Protein AF-A0A8W8NUG0-F1 (afdb_monomer_lite)

Secondary structure (DSSP, 8-state):
-------------PPP--TTHHHHTT-B-TT-EEEEEEE----SS--EEEEEEETTEEEEEEEE-TTS--EEEESS-EEEEETTTTEEEEEEE--HHHHTT-EEEEEEEETTEEEEEEEE-PBP----EEEEEEEETTEEEEEEEBTTBS---SPEEEE-TTSSEEEEEPBPSSSSS--BEEE-

pLDDT: mean 72.51, std 19.35, range [30.17, 95.12]

Foldseek 3Di:
DDDDPPDPPDPPPDAKDWPPVVVQVQFEFAQDKDKTKTQQPLPPFWWKWKFKDFPPHTAKIWTDDGPHAIDMDHDQWDWDADPVRNIIMIIHTDQCVVQAQTKMKMKMDTHHDIHIDIDHRHHHPPQWDWDWDDPDPFWIWIFTDHPRFQADPDWDWDDDPPDDTPDTFDADDDGRTGTGIGGD

Structure (mmCIF, N/CA/C/O backbone):
data_AF-A0A8W8NUG0-F1
#
_entry.id   AF-A0A8W8NUG0-F1
#
loop_
_atom_site.group_PDB
_atom_site.id
_atom_site.type_symbol
_atom_site.label_atom_id
_atom_site.label_alt_id
_atom_site.label_comp_id
_atom_site.label_asym_id
_atom_site.label_entity_id
_atom_site.label_seq_id
_atom_site.pdbx_PDB_ins_code
_atom_site.Cartn_x
_atom_site.Cartn_y
_atom_site.Cartn_z
_atom_site.occupancy
_atom_site.B_iso_or_equiv
_atom_site.auth_seq_id
_atom_site.auth_comp_id
_atom_site.auth_asym_id
_atom_site.auth_atom_id
_atom_site.pdbx_PDB_model_num
ATOM 1 N N . MET A 1 1 ? 1.438 -34.424 -48.252 1.00 36.94 1 MET A N 1
ATOM 2 C CA . MET A 1 1 ? 0.708 -33.905 -47.074 1.00 36.94 1 MET A CA 1
ATOM 3 C C . MET A 1 1 ? 1.722 -33.394 -46.053 1.00 36.94 1 MET A C 1
ATOM 5 O O . MET A 1 1 ? 2.302 -34.199 -45.340 1.00 36.94 1 MET A O 1
ATOM 9 N N . LYS A 1 2 ? 2.013 -32.086 -46.034 1.00 37.91 2 LYS A N 1
ATOM 10 C CA . LYS A 1 2 ? 2.866 -31.469 -45.002 1.00 37.91 2 LYS A CA 1
ATOM 11 C C . LYS A 1 2 ? 1.965 -31.081 -43.828 1.00 37.91 2 LYS A C 1
ATOM 13 O O . LYS A 1 2 ? 1.158 -30.171 -43.966 1.00 37.91 2 LYS A O 1
ATOM 18 N N . LYS A 1 3 ? 2.057 -31.809 -42.713 1.00 39.75 3 LYS A N 1
ATOM 19 C CA . LYS A 1 3 ? 1.393 -31.438 -41.458 1.00 39.75 3 LYS A CA 1
ATOM 20 C C . LYS A 1 3 ? 2.258 -30.378 -40.778 1.00 39.75 3 LYS A C 1
ATOM 22 O O . LYS A 1 3 ? 3.363 -30.685 -40.346 1.00 39.75 3 LYS A O 1
ATOM 27 N N . PHE A 1 4 ? 1.783 -29.138 -40.755 1.00 40.66 4 PHE A N 1
ATOM 28 C CA . PHE A 1 4 ? 2.399 -28.056 -39.995 1.00 40.66 4 PHE A CA 1
ATOM 29 C C . PHE A 1 4 ? 1.796 -28.101 -38.589 1.00 40.66 4 PHE A C 1
ATOM 31 O O . PHE A 1 4 ? 0.598 -27.875 -38.427 1.00 40.66 4 PHE A O 1
ATOM 38 N N . LEU A 1 5 ? 2.591 -28.483 -37.590 1.00 41.69 5 LEU A N 1
ATOM 39 C CA . LEU A 1 5 ? 2.177 -28.416 -36.192 1.00 41.69 5 LEU A CA 1
ATOM 40 C C . LEU A 1 5 ? 2.352 -26.959 -35.745 1.00 41.69 5 LEU A C 1
ATOM 42 O O . LEU A 1 5 ? 3.471 -26.509 -35.516 1.00 41.69 5 LEU A O 1
ATOM 46 N N . VAL A 1 6 ? 1.257 -26.203 -35.686 1.00 45.34 6 VAL A N 1
ATOM 47 C CA . VAL A 1 6 ? 1.254 -24.869 -35.076 1.00 45.34 6 VAL A CA 1
ATOM 48 C C . VAL A 1 6 ? 1.161 -25.075 -33.568 1.00 45.34 6 VAL A C 1
ATOM 50 O O . VAL A 1 6 ? 0.089 -25.347 -33.033 1.00 45.34 6 VAL A O 1
ATOM 53 N N . GLY A 1 7 ? 2.306 -25.022 -32.891 1.00 43.69 7 GLY A N 1
ATOM 54 C CA . GLY A 1 7 ? 2.357 -24.953 -31.436 1.00 43.69 7 GLY A CA 1
ATOM 55 C C . GLY A 1 7 ? 1.891 -23.574 -30.987 1.00 43.69 7 GLY A C 1
ATOM 56 O O . GLY A 1 7 ? 2.597 -22.589 -31.184 1.00 43.69 7 GLY A O 1
ATOM 57 N N . VAL A 1 8 ? 0.694 -23.498 -30.411 1.00 45.75 8 VAL A N 1
ATOM 58 C CA . VAL A 1 8 ? 0.212 -22.294 -29.729 1.00 45.75 8 VAL A CA 1
ATOM 59 C C . VAL A 1 8 ? 0.976 -22.187 -28.409 1.00 45.75 8 VAL A C 1
ATOM 61 O O . VAL A 1 8 ? 0.717 -22.944 -27.475 1.00 45.75 8 VAL A O 1
ATOM 64 N N . LEU A 1 9 ? 1.955 -21.282 -28.342 1.00 39.62 9 LEU A N 1
ATOM 65 C CA . LEU A 1 9 ? 2.552 -20.861 -27.077 1.00 39.62 9 LEU A CA 1
ATOM 66 C C . LEU A 1 9 ? 1.543 -19.967 -26.354 1.00 39.62 9 LEU A C 1
ATOM 68 O O . LEU A 1 9 ? 1.356 -18.807 -26.713 1.00 39.62 9 LEU A O 1
ATOM 72 N N . PHE A 1 10 ? 0.888 -20.512 -25.334 1.00 37.00 10 PHE A N 1
ATOM 73 C CA . PHE A 1 10 ? 0.172 -19.707 -24.353 1.00 37.00 10 PHE A CA 1
ATOM 74 C C . PHE A 1 10 ? 1.216 -19.040 -23.452 1.00 37.00 10 PHE A C 1
ATOM 76 O O . PHE A 1 10 ? 1.792 -19.686 -22.578 1.00 37.00 10 PHE A O 1
ATOM 83 N N . THR A 1 11 ? 1.496 -17.756 -23.675 1.00 42.91 11 THR A N 1
ATOM 84 C CA . THR A 1 11 ? 2.215 -16.939 -22.693 1.00 42.91 11 THR A CA 1
ATOM 85 C C . THR A 1 11 ? 1.281 -16.737 -21.505 1.00 42.91 11 THR A C 1
ATOM 87 O O . THR A 1 11 ? 0.278 -16.031 -21.615 1.00 42.91 11 THR A O 1
ATOM 90 N N . GLN A 1 12 ? 1.564 -17.404 -20.389 1.00 43.06 12 GLN A N 1
ATOM 91 C CA . GLN A 1 12 ? 0.849 -17.165 -19.141 1.00 43.06 12 GLN A CA 1
ATOM 92 C C . GLN A 1 12 ? 1.235 -15.762 -18.671 1.00 43.06 12 GLN A C 1
ATOM 94 O O . GLN A 1 12 ? 2.397 -15.516 -18.363 1.00 43.06 12 GLN A O 1
ATOM 99 N N . VAL A 1 13 ? 0.288 -14.825 -18.689 1.00 50.03 13 VAL A N 1
ATOM 100 C CA . VAL A 1 13 ? 0.487 -13.517 -18.061 1.00 50.03 13 VAL A CA 1
ATOM 101 C C . VAL A 1 13 ? 0.332 -13.755 -16.562 1.00 50.03 13 VAL A C 1
ATOM 103 O O . VAL A 1 13 ? -0.789 -13.930 -16.084 1.00 50.03 13 VAL A O 1
ATOM 106 N N . THR A 1 14 ? 1.446 -13.853 -15.836 1.00 54.72 14 THR A N 1
ATOM 107 C CA . THR A 1 14 ? 1.435 -13.869 -14.370 1.00 54.72 14 THR A CA 1
ATOM 108 C C . THR A 1 14 ? 0.850 -12.545 -13.907 1.00 54.72 14 THR A C 1
ATOM 110 O O . T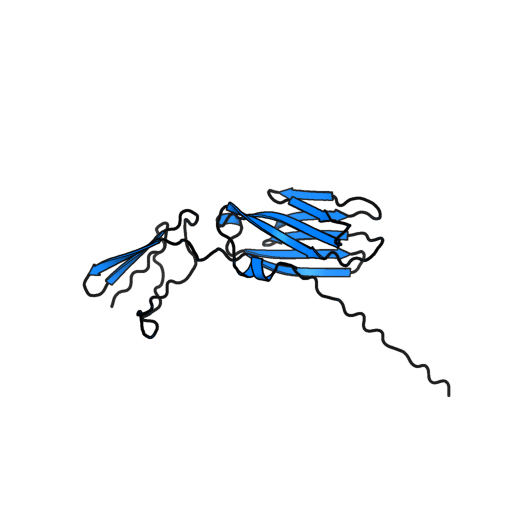HR A 1 14 ? 1.319 -11.489 -14.309 1.00 54.72 14 THR A O 1
ATOM 113 N N . ALA A 1 15 ? -0.241 -12.577 -13.146 1.00 63.97 15 ALA A N 1
ATOM 114 C CA . ALA A 1 15 ? -0.778 -11.356 -12.564 1.00 63.97 15 ALA A CA 1
ATOM 115 C C . ALA A 1 15 ? 0.216 -10.828 -11.522 1.00 63.97 15 ALA A C 1
ATOM 117 O O . ALA A 1 15 ? 0.718 -11.609 -10.712 1.00 63.97 15 ALA A O 1
ATOM 118 N N . ILE A 1 16 ? 0.464 -9.516 -11.524 1.00 73.44 16 ILE A N 1
ATOM 119 C CA . ILE A 1 16 ? 1.211 -8.848 -10.458 1.00 73.44 16 ILE A CA 1
ATOM 120 C C . ILE A 1 16 ? 0.632 -9.255 -9.098 1.00 73.44 16 ILE A C 1
ATOM 122 O O . ILE A 1 16 ? -0.580 -9.395 -8.932 1.00 73.44 16 ILE A O 1
ATOM 126 N N . SER A 1 17 ? 1.508 -9.484 -8.128 1.00 82.19 17 SER A N 1
ATOM 127 C CA . SER A 1 17 ? 1.140 -9.884 -6.773 1.00 82.19 17 SER A CA 1
ATOM 128 C C . SER A 1 17 ? 1.883 -9.029 -5.753 1.00 82.19 17 SER A C 1
ATOM 130 O O . SER A 1 17 ? 2.831 -8.328 -6.094 1.00 82.19 17 SER A O 1
ATOM 132 N N . ILE A 1 18 ? 1.430 -9.054 -4.502 1.00 86.00 18 ILE A N 1
ATOM 133 C CA . ILE A 1 18 ? 2.138 -8.419 -3.386 1.00 86.00 18 ILE A CA 1
ATOM 134 C C . ILE A 1 18 ? 2.749 -9.524 -2.551 1.00 86.00 18 ILE A C 1
ATOM 136 O O . ILE A 1 18 ? 2.028 -10.393 -2.054 1.00 86.00 18 ILE A O 1
ATOM 140 N N . MET A 1 19 ? 4.068 -9.483 -2.389 1.00 87.38 19 MET A N 1
ATOM 141 C CA . MET A 1 19 ? 4.809 -10.548 -1.714 1.00 87.38 19 MET A CA 1
ATOM 142 C C . MET A 1 19 ? 4.394 -10.683 -0.251 1.00 87.38 19 MET A C 1
ATOM 144 O O . MET A 1 19 ? 4.195 -11.784 0.255 1.00 87.38 19 MET A O 1
ATOM 148 N N . ASN A 1 20 ? 4.185 -9.553 0.415 1.00 86.75 20 ASN A N 1
ATOM 149 C CA . ASN A 1 20 ? 3.822 -9.489 1.821 1.00 86.75 20 ASN A CA 1
ATOM 150 C C . ASN A 1 20 ? 2.306 -9.353 2.055 1.00 86.75 20 ASN A C 1
ATOM 152 O O . ASN A 1 20 ? 1.886 -8.818 3.081 1.00 86.75 20 ASN A O 1
ATOM 156 N N . LYS A 1 21 ? 1.466 -9.871 1.141 1.00 85.81 21 LYS A N 1
ATOM 157 C CA . LYS A 1 21 ? -0.002 -9.745 1.214 1.00 85.81 21 LYS A CA 1
ATOM 158 C C . LYS A 1 21 ? -0.593 -10.209 2.550 1.00 85.81 21 LYS A C 1
ATOM 160 O O . LYS A 1 21 ? -1.471 -9.542 3.076 1.00 85.81 21 LYS A O 1
ATOM 165 N N . ALA A 1 22 ? -0.079 -11.290 3.134 1.00 83.44 22 ALA A N 1
ATOM 166 C CA . ALA A 1 22 ? -0.560 -11.787 4.425 1.00 83.44 22 ALA A CA 1
ATOM 167 C C . ALA A 1 22 ? -0.354 -10.796 5.589 1.00 83.44 22 ALA A C 1
ATOM 169 O O . ALA A 1 22 ? -1.064 -10.887 6.585 1.00 83.44 22 ALA A O 1
ATOM 170 N N . ILE A 1 23 ? 0.616 -9.880 5.484 1.00 84.12 23 ILE A N 1
ATOM 171 C CA . ILE A 1 23 ? 0.821 -8.791 6.449 1.00 84.12 23 ILE A CA 1
ATOM 172 C C . ILE A 1 23 ? -0.152 -7.652 6.144 1.00 84.12 23 ILE A C 1
ATOM 174 O O . ILE A 1 23 ? -0.779 -7.133 7.057 1.00 84.12 23 ILE A O 1
ATOM 178 N N . ILE A 1 24 ? -0.329 -7.305 4.864 1.00 84.81 24 ILE A N 1
ATOM 179 C CA . ILE A 1 24 ? -1.285 -6.267 4.447 1.00 84.81 24 ILE A CA 1
ATOM 180 C C . ILE A 1 24 ? -2.710 -6.611 4.902 1.00 84.81 24 ILE A C 1
ATOM 182 O O . ILE A 1 24 ? -3.422 -5.748 5.406 1.00 84.81 24 ILE A O 1
ATOM 186 N N . ASP A 1 25 ? -3.092 -7.882 4.778 1.00 83.62 25 ASP A N 1
ATOM 187 C CA . ASP A 1 25 ? -4.420 -8.386 5.141 1.00 83.62 25 ASP A CA 1
ATOM 188 C C . ASP A 1 25 ? -4.655 -8.441 6.667 1.00 83.62 25 ASP A C 1
ATOM 190 O O . ASP A 1 25 ? -5.783 -8.658 7.095 1.00 83.62 25 ASP A O 1
ATOM 194 N N . GLN A 1 26 ? -3.627 -8.243 7.507 1.00 80.81 26 GLN A N 1
ATOM 195 C CA . GLN A 1 26 ? -3.808 -8.079 8.963 1.00 80.81 26 GLN A CA 1
ATOM 196 C C . GLN A 1 26 ? -4.281 -6.667 9.337 1.00 80.81 26 GLN A C 1
ATOM 198 O O . GLN A 1 26 ? -4.781 -6.456 10.444 1.00 80.81 26 GLN A O 1
ATOM 203 N N . GLY A 1 27 ? -4.130 -5.714 8.416 1.00 82.12 27 GLY A N 1
ATOM 204 C CA . GLY A 1 27 ? -4.439 -4.311 8.628 1.00 82.12 27 GLY A CA 1
ATOM 205 C C . GLY A 1 27 ? -3.380 -3.549 9.427 1.00 82.12 27 GLY A C 1
ATOM 206 O O . GLY A 1 27 ? -2.417 -4.117 9.938 1.00 82.12 27 GLY A O 1
ATOM 207 N N . PHE A 1 28 ? -3.568 -2.231 9.514 1.00 84.00 28 PHE A N 1
ATOM 208 C CA . PHE A 1 28 ? -2.605 -1.291 10.093 1.00 84.00 28 PHE A CA 1
ATOM 209 C C . PHE A 1 28 ? -3.265 -0.301 11.053 1.00 84.00 28 PHE A C 1
ATOM 211 O O . PHE A 1 28 ? -4.359 0.217 10.801 1.00 84.00 28 PHE A O 1
ATOM 218 N N . CYS A 1 29 ? -2.592 -0.008 12.160 1.00 81.88 29 CYS A N 1
ATOM 219 C CA . CYS A 1 29 ? -2.962 1.069 13.068 1.00 81.88 29 CYS A CA 1
ATOM 220 C C . CYS A 1 29 ? -2.418 2.419 12.585 1.00 81.88 29 CYS A C 1
ATOM 222 O O . CYS A 1 29 ? -1.428 2.507 11.860 1.00 81.88 29 CYS A O 1
ATOM 224 N N . HIS A 1 30 ? -3.062 3.515 13.001 1.00 84.00 30 HIS A N 1
ATOM 225 C CA . HIS A 1 30 ? -2.574 4.867 12.706 1.00 84.00 30 HIS A CA 1
ATOM 226 C C . HIS A 1 30 ? -1.122 5.052 13.179 1.00 84.00 30 HIS A C 1
ATOM 228 O O . HIS A 1 30 ? -0.779 4.661 14.295 1.00 84.00 30 HIS A O 1
ATOM 234 N N . ASN A 1 31 ? -0.316 5.711 12.350 1.00 87.06 31 ASN A N 1
ATOM 235 C CA . ASN A 1 31 ? 1.124 5.928 12.485 1.00 87.06 31 ASN A CA 1
ATOM 236 C C . ASN A 1 31 ? 2.011 4.682 12.359 1.00 87.06 31 ASN A C 1
ATOM 238 O O . ASN A 1 31 ? 3.220 4.785 12.569 1.00 87.06 31 ASN A O 1
ATOM 242 N N . GLU A 1 32 ? 1.465 3.527 11.980 1.00 88.81 32 GLU A N 1
ATOM 243 C CA . GLU A 1 32 ? 2.301 2.378 11.639 1.00 88.81 32 GLU A CA 1
ATOM 244 C C . GLU A 1 32 ? 2.959 2.551 10.271 1.00 88.81 32 GLU A C 1
ATOM 246 O O . GLU A 1 32 ? 2.397 3.148 9.352 1.00 88.81 32 GLU A O 1
ATOM 251 N N . HIS A 1 33 ? 4.169 2.019 10.133 1.00 91.94 33 HIS A N 1
ATOM 252 C CA . HIS A 1 33 ? 4.854 1.966 8.850 1.00 91.94 33 HIS A CA 1
ATOM 253 C C . HIS A 1 33 ? 4.245 0.871 7.978 1.00 91.94 33 HIS A C 1
ATOM 255 O O . HIS A 1 33 ? 4.181 -0.291 8.381 1.00 91.94 33 HIS A O 1
ATOM 261 N N . VAL A 1 34 ? 3.860 1.240 6.760 1.00 92.00 34 VAL A N 1
ATOM 262 C CA . VAL A 1 34 ? 3.383 0.311 5.738 1.00 92.00 34 VAL A CA 1
ATOM 263 C C . VAL A 1 34 ? 4.448 0.190 4.674 1.00 92.00 34 VAL A C 1
ATOM 265 O O . VAL A 1 34 ? 4.900 1.189 4.120 1.00 92.00 34 VAL A O 1
ATOM 268 N N . LYS A 1 35 ? 4.786 -1.055 4.352 1.00 94.94 35 LYS A N 1
ATOM 269 C CA . LYS A 1 35 ? 5.633 -1.400 3.220 1.00 94.94 35 LYS A CA 1
ATOM 270 C C . LYS A 1 35 ? 4.869 -2.333 2.296 1.00 94.94 35 LYS A C 1
ATOM 272 O O . LYS A 1 35 ? 4.357 -3.349 2.753 1.00 94.94 35 LYS A O 1
ATOM 277 N N . LEU A 1 36 ? 4.803 -2.008 1.011 1.00 94.12 36 LEU A N 1
ATOM 278 C CA . LEU A 1 36 ? 4.271 -2.881 -0.034 1.00 94.12 36 LEU A CA 1
ATOM 279 C C . LEU A 1 36 ? 5.434 -3.379 -0.887 1.00 94.12 36 LEU A C 1
ATOM 281 O O . LEU A 1 36 ? 6.198 -2.565 -1.402 1.00 94.12 36 LEU A O 1
ATOM 285 N N . GLU A 1 37 ? 5.550 -4.695 -1.049 1.00 94.62 37 GLU A N 1
ATOM 286 C CA . GLU A 1 37 ? 6.625 -5.324 -1.821 1.00 94.62 37 GLU A CA 1
ATOM 287 C C . GLU A 1 37 ? 6.065 -5.928 -3.111 1.00 94.62 37 GLU A C 1
ATOM 289 O O . GLU A 1 37 ? 5.288 -6.889 -3.087 1.00 94.62 37 GLU A O 1
ATOM 294 N N . LEU A 1 38 ? 6.447 -5.330 -4.240 1.00 92.19 38 LEU A N 1
ATOM 295 C CA . LEU A 1 38 ? 5.942 -5.657 -5.570 1.00 92.19 38 LEU A CA 1
ATOM 296 C C . LEU A 1 38 ? 7.074 -6.246 -6.422 1.00 92.19 38 LEU A C 1
ATOM 298 O O . LEU A 1 38 ? 8.044 -5.536 -6.687 1.00 92.19 38 LEU A O 1
ATOM 302 N N . PRO A 1 39 ? 6.978 -7.498 -6.890 1.00 89.56 39 PRO A N 1
ATOM 303 C CA . PRO A 1 39 ? 7.939 -8.042 -7.835 1.00 89.56 39 PRO A CA 1
ATOM 304 C C . PRO A 1 39 ? 7.760 -7.360 -9.200 1.00 89.56 39 PRO A C 1
ATOM 306 O O . PRO A 1 39 ? 6.647 -7.264 -9.726 1.00 89.56 39 PRO A O 1
ATOM 309 N N . VAL A 1 40 ? 8.855 -6.862 -9.770 1.00 83.75 40 VAL A N 1
ATOM 310 C CA . VAL A 1 40 ? 8.874 -6.162 -11.060 1.00 83.75 40 VAL A CA 1
ATOM 311 C C . VAL A 1 40 ? 9.321 -7.140 -12.139 1.00 83.75 40 VAL A C 1
ATOM 313 O O . VAL A 1 40 ? 10.417 -7.055 -12.661 1.00 83.75 40 VAL A O 1
ATOM 316 N N . GLU A 1 41 ? 8.452 -8.071 -12.524 1.00 80.00 41 GLU A N 1
ATOM 317 C CA . GLU A 1 41 ? 8.773 -9.143 -13.486 1.00 80.00 41 GLU A CA 1
ATOM 318 C C . GLU A 1 41 ? 8.899 -8.653 -14.954 1.00 80.00 41 GLU A C 1
ATOM 320 O O . GLU A 1 41 ? 8.422 -9.292 -15.893 1.00 80.00 41 GLU A O 1
ATOM 325 N N . CYS A 1 42 ? 9.526 -7.499 -15.197 1.00 80.00 42 CYS A N 1
ATOM 326 C CA . CYS A 1 42 ? 9.692 -6.916 -16.529 1.00 80.00 42 CYS A CA 1
ATOM 327 C C . CYS A 1 42 ? 10.815 -7.583 -17.356 1.00 80.00 42 CYS A C 1
ATOM 329 O O . CYS A 1 42 ? 10.950 -7.289 -18.547 1.00 80.00 42 CYS A O 1
ATOM 331 N N . GLY A 1 43 ? 11.619 -8.471 -16.755 1.00 73.75 43 GLY A N 1
ATOM 332 C CA . GLY A 1 43 ? 12.792 -9.083 -17.387 1.00 73.75 43 GLY A CA 1
ATOM 333 C C . GLY A 1 43 ? 13.987 -8.126 -17.479 1.00 73.75 43 GLY A C 1
ATOM 334 O O . GLY A 1 43 ? 14.049 -7.118 -16.784 1.00 73.75 43 GLY A O 1
ATOM 335 N N . SER A 1 44 ? 14.974 -8.429 -18.325 1.00 68.81 44 SER A N 1
ATOM 336 C CA . SER A 1 44 ? 16.105 -7.523 -18.564 1.00 68.81 44 SER A CA 1
ATOM 337 C C . SER A 1 44 ? 15.781 -6.500 -19.658 1.00 68.81 44 SER A C 1
ATOM 339 O O . SER A 1 44 ? 15.114 -6.820 -20.637 1.00 68.81 44 SER A O 1
ATOM 341 N N . ASN A 1 45 ? 16.307 -5.276 -19.512 1.00 72.69 45 ASN A N 1
ATOM 342 C CA . ASN A 1 45 ? 16.213 -4.192 -20.501 1.00 72.69 45 ASN A CA 1
ATOM 343 C C . ASN A 1 45 ? 14.766 -3.794 -20.850 1.00 72.69 45 ASN A C 1
ATOM 345 O O . ASN A 1 45 ? 14.252 -4.102 -21.925 1.00 72.69 45 ASN A O 1
ATOM 349 N N . PHE A 1 46 ? 14.118 -3.052 -19.953 1.00 79.25 46 PHE A N 1
ATOM 350 C CA . PHE A 1 46 ? 12.735 -2.607 -20.114 1.00 79.25 46 PHE A CA 1
ATOM 351 C C . PHE A 1 46 ? 12.581 -1.112 -19.844 1.00 79.25 46 PHE A C 1
ATOM 353 O O . PHE A 1 46 ? 13.332 -0.520 -19.067 1.00 79.25 46 PHE A O 1
ATOM 360 N N . THR A 1 47 ? 11.555 -0.521 -20.450 1.00 83.81 47 THR A N 1
ATOM 361 C CA . THR A 1 47 ? 10.960 0.712 -19.930 1.00 83.81 47 THR A CA 1
ATOM 362 C C . THR A 1 47 ? 9.801 0.316 -19.032 1.00 83.81 47 THR A C 1
ATOM 364 O O . THR A 1 47 ? 8.964 -0.487 -19.453 1.00 83.81 47 THR A O 1
ATOM 367 N N . ALA A 1 48 ? 9.736 0.859 -17.818 1.00 88.44 48 ALA A N 1
ATOM 368 C CA . ALA A 1 48 ? 8.594 0.622 -16.947 1.00 88.44 48 ALA A CA 1
ATOM 369 C C . ALA A 1 48 ? 7.994 1.898 -16.386 1.00 88.44 48 ALA A C 1
ATOM 371 O O . ALA A 1 48 ? 8.672 2.908 -16.195 1.00 88.44 48 ALA A O 1
ATOM 372 N N . SER A 1 49 ? 6.705 1.821 -16.082 1.00 91.12 49 SER A N 1
ATOM 373 C CA . SER A 1 49 ? 6.050 2.772 -15.203 1.00 91.12 49 SER A CA 1
ATOM 374 C C . SER A 1 49 ? 5.275 2.041 -14.120 1.00 91.12 49 SER A C 1
ATOM 376 O O . SER A 1 49 ? 4.686 0.987 -14.358 1.00 91.12 49 SER A O 1
ATOM 378 N N . LEU A 1 50 ? 5.280 2.620 -12.925 1.00 93.19 50 LEU A N 1
ATOM 379 C CA . LEU A 1 50 ? 4.466 2.187 -11.802 1.00 93.19 50 LEU A CA 1
ATOM 380 C C . LEU A 1 50 ? 3.562 3.343 -11.398 1.00 93.19 50 LEU A C 1
ATOM 382 O O . LEU A 1 50 ? 4.015 4.482 -11.272 1.00 93.19 50 LEU A O 1
ATOM 386 N N . LEU A 1 51 ? 2.285 3.045 -11.199 1.00 93.56 51 LEU A N 1
ATOM 387 C CA . LEU A 1 51 ? 1.297 3.999 -10.721 1.00 93.56 51 LEU A CA 1
ATOM 388 C C . LEU A 1 51 ? 0.597 3.429 -9.496 1.00 93.56 51 LEU A C 1
ATOM 390 O O . LEU A 1 51 ? 0.042 2.336 -9.563 1.00 93.56 51 LEU A O 1
ATOM 394 N N . TYR A 1 52 ? 0.593 4.191 -8.410 1.00 93.00 52 TYR A N 1
ATOM 395 C CA . TYR A 1 52 ? -0.178 3.926 -7.203 1.00 93.00 52 TYR A CA 1
ATOM 396 C C . TYR A 1 52 ? -1.175 5.063 -7.002 1.00 93.00 52 TYR A C 1
ATOM 398 O O . TYR A 1 52 ? -0.803 6.240 -6.985 1.00 93.00 52 TYR A O 1
ATOM 406 N N . SER A 1 53 ? -2.456 4.716 -6.910 1.00 91.94 53 SER A N 1
ATOM 407 C CA . SER A 1 53 ? -3.548 5.689 -6.936 1.00 91.94 53 SER A CA 1
ATOM 408 C C . SER A 1 53 ? -4.740 5.261 -6.086 1.00 91.94 53 SER A C 1
ATOM 410 O O . SER A 1 53 ? -4.948 4.073 -5.847 1.00 91.94 53 SER A O 1
ATOM 412 N N . THR A 1 54 ? -5.548 6.237 -5.672 1.00 90.38 54 THR A N 1
ATOM 413 C CA . THR A 1 54 ? -6.838 6.040 -4.988 1.00 90.38 54 THR A CA 1
ATOM 414 C C . THR A 1 54 ? -7.896 6.924 -5.635 1.00 90.38 54 THR A C 1
ATOM 416 O O . THR A 1 54 ? -7.653 8.110 -5.849 1.00 90.38 54 THR A O 1
ATOM 419 N N . ASN A 1 55 ? -9.066 6.375 -5.981 1.00 82.94 55 ASN A N 1
ATOM 420 C CA . ASN A 1 55 ? -10.198 7.133 -6.545 1.00 82.94 55 ASN A CA 1
ATOM 421 C C . ASN A 1 55 ? -9.826 8.113 -7.688 1.00 82.94 55 ASN A C 1
ATOM 423 O O . ASN A 1 55 ? -10.399 9.194 -7.797 1.00 82.94 55 ASN A O 1
ATOM 427 N N . GLY A 1 56 ? -8.849 7.752 -8.528 1.00 78.12 56 GLY A N 1
ATOM 428 C CA . GLY A 1 56 ? -8.356 8.587 -9.633 1.00 78.12 56 GLY A CA 1
ATOM 429 C C . GLY A 1 56 ? -7.261 9.599 -9.265 1.00 78.12 56 GLY A C 1
ATOM 430 O O . GLY A 1 56 ? -6.668 10.187 -10.166 1.00 78.12 56 GLY A O 1
ATOM 431 N N . ASN A 1 57 ? -6.938 9.765 -7.981 1.00 88.00 57 ASN A N 1
ATOM 432 C CA . ASN A 1 57 ? -5.818 10.581 -7.518 1.00 88.00 57 ASN A CA 1
ATOM 433 C C . ASN A 1 57 ? -4.521 9.772 -7.539 1.00 88.00 57 ASN A C 1
ATOM 435 O O . ASN A 1 57 ? -4.447 8.679 -6.970 1.00 88.00 57 ASN A O 1
ATOM 439 N N . ILE A 1 58 ? -3.497 10.322 -8.185 1.00 90.94 58 ILE A N 1
ATOM 440 C CA . ILE A 1 58 ? -2.160 9.732 -8.249 1.00 90.94 58 ILE A CA 1
ATOM 441 C C . ILE A 1 58 ? -1.426 10.056 -6.949 1.00 90.94 58 ILE A C 1
ATOM 443 O O . ILE A 1 58 ? -1.287 11.222 -6.602 1.00 90.94 58 ILE A O 1
ATOM 447 N N . ILE A 1 59 ? -0.957 9.024 -6.250 1.00 92.75 59 ILE A N 1
ATOM 448 C CA . ILE A 1 59 ? -0.225 9.158 -4.982 1.00 92.75 59 ILE A CA 1
ATOM 449 C C . ILE A 1 59 ? 1.278 9.020 -5.223 1.00 92.75 59 ILE A C 1
ATOM 451 O O . ILE A 1 59 ? 2.083 9.796 -4.710 1.00 92.75 59 ILE A O 1
ATOM 455 N N . LEU A 1 60 ? 1.651 8.014 -6.014 1.00 94.56 60 LEU A N 1
ATOM 456 C CA . LEU A 1 60 ? 3.023 7.749 -6.419 1.00 94.56 60 LEU A CA 1
ATOM 457 C C . LEU A 1 60 ? 3.023 7.383 -7.900 1.00 94.56 60 LEU A C 1
ATOM 459 O O . LEU A 1 60 ? 2.290 6.495 -8.343 1.00 94.56 60 LEU A O 1
ATOM 463 N N . GLN A 1 61 ? 3.872 8.065 -8.657 1.00 95.12 61 GLN A N 1
ATOM 464 C CA . GLN A 1 61 ? 4.150 7.747 -10.045 1.00 95.12 61 GLN A CA 1
ATOM 465 C C . GLN A 1 61 ? 5.648 7.572 -10.212 1.00 95.12 61 GLN A C 1
ATOM 467 O O . GLN A 1 61 ? 6.420 8.486 -9.928 1.00 95.12 61 GLN A O 1
ATOM 472 N N . CYS A 1 62 ? 6.050 6.411 -10.713 1.00 93.69 62 CYS A N 1
ATOM 473 C CA . CYS A 1 62 ? 7.442 6.122 -10.988 1.00 93.69 62 CYS A CA 1
ATOM 474 C C . CYS A 1 62 ? 7.656 5.723 -12.439 1.00 93.69 62 CYS A C 1
ATOM 476 O O . CYS A 1 62 ? 6.801 5.090 -13.062 1.00 93.69 62 CYS A O 1
ATOM 478 N N . GLN A 1 63 ? 8.813 6.096 -12.967 1.00 92.56 63 GLN A N 1
ATOM 479 C CA . GLN A 1 63 ? 9.250 5.784 -14.315 1.00 92.56 63 GLN A CA 1
ATOM 480 C C . GLN A 1 63 ? 10.675 5.243 -14.278 1.00 92.56 63 GLN A C 1
ATOM 482 O O . GLN A 1 63 ? 11.546 5.794 -13.608 1.00 92.56 63 GLN A O 1
ATOM 487 N N . HIS A 1 64 ? 10.900 4.180 -15.034 1.00 88.94 64 HIS A N 1
ATOM 488 C CA . HIS A 1 64 ? 12.205 3.608 -15.315 1.00 88.94 64 HIS A CA 1
ATOM 489 C C . HIS A 1 64 ? 12.455 3.722 -16.816 1.00 88.94 64 HIS A C 1
ATOM 491 O O . HIS A 1 64 ? 11.922 2.913 -17.588 1.00 88.94 64 HIS A O 1
ATOM 497 N N . PRO A 1 65 ? 13.205 4.748 -17.247 1.00 81.94 65 PRO A N 1
ATOM 498 C CA . PRO A 1 65 ? 13.684 4.832 -18.614 1.00 81.94 65 PRO A CA 1
ATOM 499 C C . PRO A 1 65 ? 14.600 3.647 -18.930 1.00 81.94 65 PRO A C 1
ATOM 501 O O . PRO A 1 65 ? 15.247 3.073 -18.055 1.00 81.94 65 PRO A O 1
ATOM 504 N N . PHE A 1 66 ? 14.673 3.284 -20.206 1.00 76.44 66 PHE A N 1
ATOM 505 C CA . PHE A 1 66 ? 15.537 2.204 -20.666 1.00 76.44 66 PHE A CA 1
ATOM 506 C C . PHE A 1 66 ? 17.008 2.455 -20.275 1.00 76.44 66 PHE A C 1
ATOM 508 O O . PHE A 1 66 ? 17.577 3.476 -20.655 1.00 76.44 66 PHE A O 1
ATOM 515 N N . HIS A 1 67 ? 17.613 1.510 -19.544 1.00 70.88 67 HIS A N 1
ATOM 516 C CA . HIS A 1 67 ? 18.980 1.589 -18.995 1.00 70.88 67 HIS A CA 1
ATOM 517 C C . HIS A 1 67 ? 19.258 2.737 -18.010 1.00 70.88 67 HIS A C 1
ATOM 519 O O . HIS A 1 67 ? 20.423 3.051 -17.766 1.00 70.88 67 HIS A O 1
ATOM 525 N N . ASP A 1 68 ? 18.228 3.337 -17.422 1.00 80.31 68 ASP A N 1
ATOM 526 C CA . ASP A 1 68 ? 18.390 4.375 -16.404 1.00 80.31 68 ASP A CA 1
ATOM 527 C C . ASP A 1 68 ? 17.839 3.906 -15.050 1.00 80.31 68 ASP A C 1
ATOM 529 O O . ASP A 1 68 ? 17.336 2.801 -14.901 1.00 80.31 68 ASP A O 1
ATOM 533 N N . SER A 1 69 ? 17.975 4.731 -14.025 1.00 84.38 69 SER A N 1
ATOM 534 C CA . SER A 1 69 ? 17.424 4.504 -12.697 1.00 84.38 69 SER A CA 1
ATOM 535 C C . SER A 1 69 ? 15.926 4.819 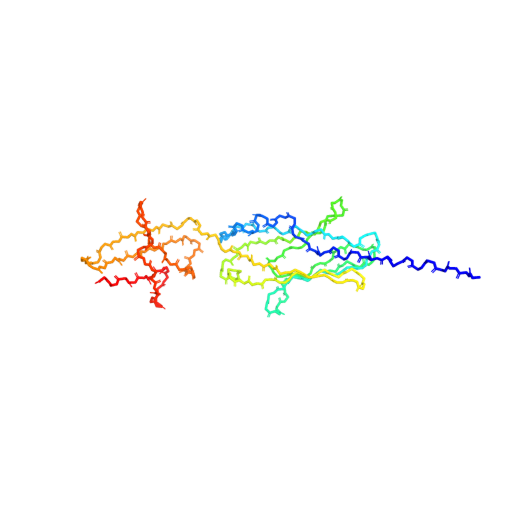-12.623 1.00 84.38 69 SER A C 1
ATOM 537 O O . SER A 1 69 ? 15.377 5.598 -13.403 1.00 84.38 69 SER A O 1
ATOM 539 N N . TRP A 1 70 ? 15.248 4.214 -11.645 1.00 88.75 70 TRP A N 1
ATOM 540 C CA . TRP A 1 70 ? 13.867 4.563 -11.324 1.00 88.75 70 TRP A CA 1
ATOM 541 C C . TRP A 1 70 ? 13.790 5.985 -10.766 1.00 88.75 70 TRP A C 1
ATOM 543 O O . TRP A 1 70 ? 14.483 6.333 -9.812 1.00 88.75 70 TRP A O 1
ATOM 553 N N . THR A 1 71 ? 12.887 6.779 -11.327 1.00 90.94 71 THR A N 1
ATOM 554 C CA . THR A 1 71 ? 12.547 8.125 -10.865 1.00 90.94 71 THR A CA 1
ATOM 555 C C . THR A 1 71 ? 11.106 8.131 -10.385 1.00 90.94 71 THR A C 1
ATOM 557 O O . THR A 1 71 ? 10.236 7.568 -11.044 1.00 90.94 71 THR A O 1
ATOM 560 N N . CYS A 1 72 ? 10.846 8.733 -9.227 1.00 92.88 72 CYS A N 1
ATOM 561 C CA . CYS A 1 72 ? 9.527 8.730 -8.600 1.00 92.88 72 CYS A CA 1
ATOM 562 C C . CYS A 1 72 ? 9.106 10.146 -8.211 1.00 92.88 72 CYS A C 1
ATOM 564 O O . CYS A 1 72 ? 9.861 10.857 -7.549 1.00 92.88 72 CYS A O 1
ATOM 566 N N . GLY A 1 73 ? 7.888 10.529 -8.591 1.00 90.88 73 GLY A N 1
ATOM 567 C CA . GLY A 1 73 ? 7.174 11.682 -8.049 1.00 90.88 73 GLY A CA 1
ATOM 568 C C . GLY A 1 73 ? 6.103 11.201 -7.075 1.00 90.88 73 GLY A C 1
ATOM 569 O O . GLY A 1 73 ? 5.339 10.292 -7.408 1.00 90.88 73 GLY A O 1
ATOM 570 N N . ALA A 1 74 ? 6.067 11.771 -5.871 1.00 86.88 74 ALA A N 1
ATOM 571 C CA . ALA A 1 74 ? 5.185 11.305 -4.807 1.00 86.88 74 ALA A CA 1
ATOM 572 C C . ALA A 1 74 ? 4.783 12.418 -3.836 1.00 86.88 74 ALA A C 1
ATOM 574 O O . ALA A 1 74 ? 5.547 13.359 -3.616 1.00 86.88 74 ALA A O 1
ATOM 575 N N . GLU A 1 75 ? 3.632 12.241 -3.187 1.00 77.06 75 GLU A N 1
ATOM 576 C CA . GLU A 1 75 ? 3.209 13.019 -2.020 1.00 77.06 75 GLU A CA 1
ATOM 577 C C . GLU A 1 75 ? 3.081 12.093 -0.803 1.00 77.06 75 GLU A C 1
ATOM 579 O O . GLU A 1 75 ? 2.285 11.159 -0.815 1.00 77.06 75 GLU A O 1
ATOM 584 N N . ASN A 1 76 ? 3.861 12.339 0.259 1.00 83.81 76 ASN A N 1
ATOM 585 C CA . ASN A 1 76 ? 3.832 11.585 1.531 1.00 83.81 76 ASN A CA 1
ATOM 586 C C . ASN A 1 76 ? 4.043 10.058 1.424 1.00 83.81 76 ASN A C 1
ATOM 588 O O . ASN A 1 76 ? 3.776 9.325 2.376 1.00 83.81 76 ASN A O 1
ATOM 592 N N . VAL A 1 77 ? 4.550 9.583 0.288 1.00 92.19 77 VAL A N 1
ATOM 593 C CA . VAL A 1 77 ? 4.871 8.18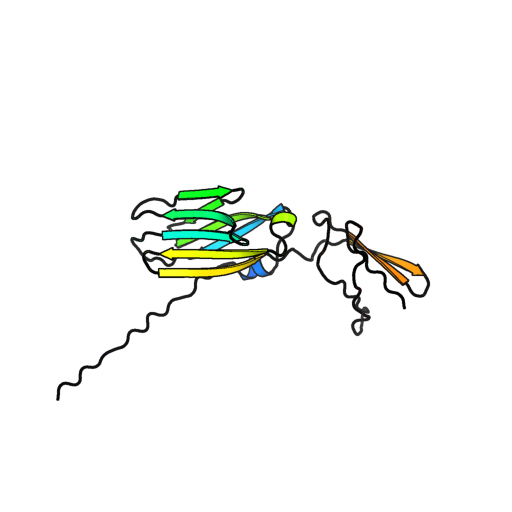0 0.011 1.00 92.19 77 VAL A CA 1
ATOM 594 C C . VAL A 1 77 ? 6.248 8.121 -0.638 1.00 92.19 77 VAL A C 1
ATOM 596 O O . VAL A 1 77 ? 6.655 9.049 -1.334 1.00 92.19 77 VAL A O 1
ATOM 599 N N . THR A 1 78 ? 6.980 7.035 -0.423 1.00 93.38 78 THR A N 1
ATOM 600 C CA . THR A 1 78 ? 8.256 6.781 -1.093 1.00 93.38 78 THR A CA 1
ATOM 601 C C . THR A 1 78 ? 8.168 5.531 -1.959 1.00 93.38 78 THR A C 1
ATOM 603 O O . THR A 1 78 ? 7.465 4.580 -1.628 1.00 93.38 78 THR A O 1
ATOM 606 N N . GLY A 1 79 ? 8.860 5.556 -3.097 1.00 93.50 79 GLY A N 1
ATOM 607 C CA . GLY A 1 79 ? 8.987 4.425 -4.009 1.00 93.50 79 GLY A CA 1
ATOM 608 C C . GLY A 1 79 ? 10.458 4.127 -4.256 1.00 93.50 79 GLY A C 1
ATOM 609 O O . GLY A 1 79 ? 11.221 5.041 -4.577 1.00 93.50 79 GLY A O 1
ATOM 610 N N . LYS A 1 80 ? 10.870 2.869 -4.095 1.00 92.50 80 LYS A N 1
ATOM 611 C CA . LYS A 1 80 ? 12.262 2.452 -4.271 1.00 92.50 80 LYS A CA 1
ATOM 612 C C . LYS A 1 80 ? 12.341 1.097 -4.953 1.00 92.50 80 LYS A C 1
ATOM 614 O O . LYS A 1 80 ? 11.731 0.137 -4.508 1.00 92.50 80 LYS A O 1
ATOM 619 N N . TYR A 1 81 ? 13.164 1.003 -5.988 1.00 90.44 81 TYR A N 1
ATOM 620 C CA . TYR A 1 81 ? 13.433 -0.257 -6.671 1.00 90.44 81 TYR A CA 1
ATOM 621 C C . TYR A 1 81 ? 14.757 -0.879 -6.214 1.00 90.44 81 TYR A C 1
ATOM 623 O O . TYR A 1 81 ? 15.774 -0.188 -6.105 1.00 90.44 81 TYR A O 1
ATOM 631 N N . ASN A 1 82 ? 14.752 -2.191 -5.986 1.00 89.00 82 ASN A N 1
ATOM 632 C CA . ASN A 1 82 ? 15.930 -2.993 -5.694 1.00 89.00 82 ASN A CA 1
ATOM 633 C C . ASN A 1 82 ? 16.219 -3.958 -6.851 1.00 89.00 82 ASN A C 1
ATOM 635 O O . ASN A 1 82 ? 15.600 -5.011 -6.974 1.00 89.00 82 ASN A O 1
ATOM 639 N N . ALA A 1 83 ? 17.227 -3.621 -7.658 1.00 84.31 83 ALA A N 1
ATOM 640 C CA . ALA A 1 83 ? 17.627 -4.412 -8.821 1.00 84.31 83 ALA A CA 1
ATOM 641 C C . ALA A 1 83 ? 18.204 -5.799 -8.482 1.00 84.31 83 ALA A C 1
ATOM 643 O O . ALA A 1 83 ? 18.252 -6.657 -9.354 1.00 84.31 83 ALA A O 1
ATOM 644 N N . SER A 1 84 ? 18.671 -6.027 -7.247 1.00 87.25 84 SER A N 1
ATOM 645 C CA . SER A 1 84 ? 19.232 -7.332 -6.854 1.00 87.25 84 SER A CA 1
ATOM 646 C C . SER A 1 84 ? 18.147 -8.365 -6.565 1.00 87.25 84 SER A C 1
ATOM 648 O O . SER A 1 84 ? 18.375 -9.558 -6.742 1.00 87.25 84 SER A O 1
ATOM 650 N N . THR A 1 85 ? 16.987 -7.909 -6.094 1.00 88.94 85 THR A N 1
ATOM 651 C CA . THR A 1 85 ? 15.843 -8.764 -5.749 1.00 88.94 85 THR A CA 1
ATOM 652 C C . THR A 1 85 ? 14.695 -8.641 -6.742 1.00 88.94 85 THR A C 1
ATOM 654 O O . THR A 1 85 ? 13.750 -9.410 -6.637 1.00 88.94 85 THR A O 1
ATOM 657 N N . ASP A 1 86 ? 14.777 -7.691 -7.677 1.00 86.94 86 ASP A N 1
ATOM 658 C CA . ASP A 1 86 ? 13.720 -7.353 -8.634 1.00 86.94 86 ASP A CA 1
ATOM 659 C C . ASP A 1 86 ? 12.402 -6.946 -7.945 1.00 86.94 86 ASP A C 1
ATOM 661 O O . ASP A 1 86 ? 11.304 -7.330 -8.340 1.00 86.94 86 ASP A O 1
ATOM 665 N N . ILE A 1 87 ? 12.521 -6.181 -6.851 1.00 90.69 87 ILE A N 1
ATOM 666 C CA . ILE A 1 87 ? 11.386 -5.748 -6.022 1.00 90.69 87 ILE A CA 1
ATOM 667 C C . ILE A 1 87 ? 11.295 -4.227 -6.025 1.00 90.69 87 ILE A C 1
ATOM 669 O O . ILE A 1 87 ? 12.282 -3.525 -5.796 1.00 90.69 87 ILE A O 1
ATOM 673 N N . PHE A 1 88 ? 10.086 -3.722 -6.239 1.00 92.00 88 PHE A N 1
ATOM 674 C CA . PHE A 1 88 ? 9.706 -2.344 -5.994 1.00 92.00 88 PHE A CA 1
ATOM 675 C C . PHE A 1 88 ? 9.000 -2.230 -4.643 1.00 92.00 88 PHE A C 1
ATOM 677 O O . PHE A 1 88 ? 7.965 -2.853 -4.408 1.00 92.00 88 PHE A O 1
ATOM 684 N N . GLU A 1 89 ? 9.558 -1.412 -3.762 1.00 94.88 89 GLU A N 1
ATOM 685 C CA . GLU A 1 89 ? 9.018 -1.105 -2.444 1.00 94.88 89 GLU A CA 1
ATOM 686 C C . GLU A 1 89 ? 8.256 0.223 -2.490 1.00 94.88 89 GLU A C 1
ATOM 688 O O . GLU A 1 89 ? 8.788 1.239 -2.946 1.00 94.88 89 GLU A O 1
ATOM 693 N N . ILE A 1 90 ? 7.018 0.219 -1.994 1.00 94.88 90 ILE A N 1
ATOM 694 C CA . ILE A 1 90 ? 6.258 1.434 -1.672 1.00 94.88 90 ILE A CA 1
ATOM 695 C C . ILE A 1 90 ? 6.196 1.542 -0.150 1.00 94.88 90 ILE A C 1
ATOM 697 O O . ILE A 1 90 ? 5.717 0.613 0.496 1.00 94.88 90 ILE A O 1
ATOM 701 N N . ASP A 1 91 ? 6.654 2.657 0.416 1.00 94.94 91 ASP A N 1
ATOM 702 C CA . ASP A 1 91 ? 6.742 2.853 1.870 1.00 94.94 91 ASP A CA 1
ATOM 703 C C . ASP A 1 91 ? 6.111 4.185 2.294 1.00 94.94 91 ASP A C 1
ATOM 705 O O . ASP A 1 91 ? 6.344 5.225 1.661 1.00 94.94 91 ASP A O 1
ATOM 709 N N . PHE A 1 92 ? 5.272 4.145 3.332 1.00 94.38 92 PHE A N 1
ATOM 710 C CA . PHE A 1 92 ? 4.586 5.308 3.894 1.00 94.38 92 PHE A CA 1
ATOM 711 C C . PHE A 1 92 ? 4.112 5.063 5.334 1.00 94.38 92 PHE A C 1
ATOM 713 O O . PHE A 1 92 ? 4.032 3.932 5.809 1.00 94.38 92 PHE A O 1
ATOM 720 N N . ILE A 1 93 ? 3.738 6.144 6.023 1.00 92.94 93 ILE A N 1
ATOM 721 C CA . ILE A 1 93 ? 3.100 6.080 7.344 1.00 92.94 93 ILE A CA 1
ATOM 722 C C . ILE A 1 93 ? 1.587 5.957 7.177 1.00 92.94 93 ILE A C 1
ATOM 724 O O . ILE A 1 93 ? 0.954 6.811 6.550 1.00 92.94 93 ILE A O 1
ATOM 728 N N . TYR A 1 94 ? 0.983 4.923 7.756 1.00 89.50 94 TYR A N 1
ATOM 729 C CA . TYR A 1 94 ? -0.457 4.726 7.707 1.00 89.50 94 TYR A CA 1
ATOM 730 C C . TYR A 1 94 ? -1.191 5.822 8.478 1.00 89.50 94 TYR A C 1
ATOM 732 O O . TYR A 1 94 ? -1.086 5.940 9.696 1.00 89.50 94 TYR A O 1
ATOM 740 N N . ASN A 1 95 ? -2.003 6.601 7.774 1.00 86.38 95 ASN A N 1
ATOM 741 C CA . ASN A 1 95 ? -2.937 7.535 8.364 1.00 86.38 95 ASN A CA 1
ATOM 742 C C . ASN A 1 95 ? -4.358 7.013 8.155 1.00 86.38 95 ASN A C 1
ATOM 744 O O . ASN A 1 95 ? -4.886 7.076 7.053 1.00 86.38 95 ASN A O 1
ATOM 748 N N . GLU A 1 96 ? -4.992 6.535 9.221 1.00 78.81 96 GLU A N 1
ATOM 749 C CA . GLU A 1 96 ? -6.361 6.004 9.191 1.00 78.81 96 GLU A CA 1
ATOM 750 C C . GLU A 1 96 ? -7.389 6.935 8.515 1.00 78.81 96 GLU A C 1
ATOM 752 O O . GLU A 1 96 ? -8.230 6.466 7.756 1.00 78.81 96 GLU A O 1
ATOM 757 N N . THR A 1 97 ? -7.307 8.255 8.712 1.00 78.12 97 THR A N 1
ATOM 758 C CA . THR A 1 97 ? -8.252 9.199 8.085 1.00 78.12 97 THR A CA 1
ATOM 759 C C . THR A 1 97 ? -8.057 9.288 6.571 1.00 78.12 97 THR A C 1
ATOM 761 O O . THR A 1 97 ? -9.028 9.443 5.830 1.00 78.12 97 THR A O 1
ATOM 764 N N . LEU A 1 98 ? -6.810 9.196 6.106 1.00 80.19 98 LEU A N 1
ATOM 765 C CA . LEU A 1 98 ? -6.479 9.267 4.684 1.00 80.19 98 LEU A CA 1
ATOM 766 C C . LEU A 1 98 ? -6.575 7.908 3.990 1.00 80.19 98 LEU A C 1
ATOM 768 O O . LEU A 1 98 ? -6.889 7.867 2.806 1.00 80.19 98 LEU A O 1
ATOM 772 N N . HIS A 1 99 ? -6.293 6.816 4.698 1.00 83.88 99 HIS A N 1
ATOM 773 C CA . HIS A 1 99 ? -6.090 5.498 4.102 1.00 83.88 99 HIS A CA 1
ATOM 774 C C . HIS A 1 99 ? -7.149 4.468 4.488 1.00 83.88 99 HIS A C 1
ATOM 776 O O . HIS A 1 99 ? -7.454 3.572 3.701 1.00 83.88 99 HIS A O 1
ATOM 782 N N . GLY A 1 100 ? -7.741 4.603 5.674 1.00 76.00 100 GLY A N 1
ATOM 783 C CA . GLY A 1 100 ? -8.700 3.647 6.204 1.00 76.00 100 GLY A CA 1
ATOM 784 C C . GLY A 1 100 ? -9.952 3.554 5.345 1.00 76.00 100 GLY A C 1
ATOM 785 O O . GLY A 1 100 ? -10.650 4.541 5.099 1.00 76.00 100 GLY A O 1
ATOM 786 N N . GLY A 1 101 ? -10.252 2.338 4.891 1.00 70.75 101 GLY A N 1
ATOM 787 C CA . GLY A 1 101 ? -11.431 2.076 4.074 1.00 70.75 101 GLY A CA 1
ATOM 788 C C . GLY A 1 101 ? -11.309 2.533 2.620 1.00 70.75 101 GLY A C 1
ATOM 789 O O . GLY A 1 101 ? -12.331 2.606 1.935 1.00 70.75 101 GLY A O 1
ATOM 790 N N . GLN A 1 102 ? -10.100 2.861 2.151 1.00 79.94 102 GLN A N 1
ATOM 791 C CA . GLN A 1 102 ? -9.849 3.183 0.749 1.00 79.94 102 GLN A CA 1
ATOM 792 C C . GLN A 1 102 ? -9.347 1.971 -0.032 1.00 79.94 102 GLN A C 1
ATOM 794 O O . GLN A 1 102 ? -8.581 1.144 0.464 1.00 79.94 102 GLN A O 1
ATOM 799 N N . GLN A 1 103 ? -9.771 1.905 -1.291 1.00 87.00 103 GLN A N 1
ATOM 800 C CA . GLN A 1 103 ? -9.251 0.956 -2.258 1.00 87.00 103 GLN A CA 1
ATOM 801 C C . GLN A 1 103 ? -8.196 1.641 -3.118 1.00 87.00 103 GLN A C 1
ATOM 803 O O . GLN A 1 103 ? -8.440 2.692 -3.714 1.00 87.00 103 GLN A O 1
ATOM 808 N N . TYR A 1 104 ? -7.036 1.011 -3.207 1.00 90.88 104 TYR A N 1
ATOM 809 C CA . TYR A 1 104 ? -5.918 1.499 -3.988 1.00 90.88 104 TYR A CA 1
ATOM 810 C C . TYR A 1 104 ? -5.699 0.631 -5.209 1.00 90.88 104 TYR A C 1
ATOM 812 O O . TYR A 1 104 ? -5.840 -0.589 -5.150 1.00 90.88 104 TYR A O 1
ATOM 820 N N . ASN A 1 105 ? -5.292 1.267 -6.299 1.00 92.81 105 ASN A N 1
ATOM 821 C CA . ASN A 1 105 ? -4.880 0.595 -7.517 1.00 92.81 105 ASN A CA 1
ATOM 822 C C . ASN A 1 105 ? -3.377 0.770 -7.693 1.00 92.81 105 ASN A C 1
ATOM 824 O O . ASN A 1 105 ? -2.880 1.900 -7.698 1.00 92.81 105 ASN A O 1
ATOM 828 N N . ILE A 1 106 ? -2.681 -0.347 -7.874 1.00 92.62 106 ILE A N 1
ATOM 829 C CA . ILE A 1 106 ? -1.277 -0.382 -8.269 1.00 92.62 106 ILE A CA 1
ATOM 830 C C . ILE A 1 106 ? -1.229 -0.969 -9.668 1.00 92.62 106 ILE A C 1
ATOM 832 O O . ILE A 1 106 ? -1.685 -2.091 -9.878 1.00 92.62 106 ILE A O 1
ATOM 836 N N . SER A 1 107 ? -0.674 -0.229 -10.620 1.00 91.69 107 SER A N 1
ATOM 837 C CA . SER A 1 107 ? -0.427 -0.734 -11.967 1.00 91.69 107 SER A CA 1
ATOM 838 C C . SER A 1 107 ? 1.045 -0.646 -12.314 1.00 91.69 107 SER A C 1
ATOM 840 O O . SER A 1 107 ? 1.650 0.410 -12.130 1.00 91.69 107 SER A O 1
ATOM 842 N N . ILE A 1 108 ? 1.583 -1.721 -12.879 1.00 90.44 108 ILE A N 1
ATOM 843 C CA . ILE A 1 108 ? 2.906 -1.744 -13.495 1.00 90.44 108 ILE A CA 1
ATOM 844 C C . ILE A 1 108 ? 2.718 -1.929 -14.995 1.00 90.44 108 ILE A C 1
ATOM 846 O O . ILE A 1 108 ? 1.917 -2.747 -15.454 1.00 90.44 108 ILE A O 1
ATOM 850 N N . ARG A 1 109 ? 3.450 -1.142 -15.775 1.00 90.38 109 ARG A N 1
ATOM 851 C CA . ARG A 1 109 ? 3.573 -1.310 -17.217 1.00 90.38 109 ARG A CA 1
ATOM 852 C C . ARG A 1 109 ? 5.026 -1.610 -17.537 1.00 90.38 109 ARG A C 1
ATOM 854 O O . ARG A 1 109 ? 5.879 -0.819 -17.160 1.00 90.38 109 ARG A O 1
ATOM 861 N N . CYS A 1 110 ? 5.286 -2.698 -18.252 1.00 88.69 110 CYS A N 1
ATOM 862 C CA . CYS A 1 110 ? 6.593 -3.051 -18.797 1.00 88.69 110 CYS A CA 1
ATOM 863 C C . CYS A 1 110 ? 6.488 -3.008 -20.327 1.00 88.69 110 CYS A C 1
ATOM 865 O O . CYS A 1 110 ? 5.830 -3.855 -20.928 1.00 88.69 110 CYS A O 1
ATOM 867 N N . ASN A 1 111 ? 7.121 -2.036 -20.984 1.00 84.19 111 ASN A N 1
ATOM 868 C CA . ASN A 1 111 ? 6.991 -1.811 -22.428 1.00 84.19 111 ASN A CA 1
ATOM 869 C C . ASN A 1 111 ? 5.503 -1.711 -22.861 1.00 84.19 111 ASN A C 1
ATOM 871 O O . ASN A 1 111 ? 4.839 -0.703 -22.590 1.00 84.19 111 ASN A O 1
ATOM 875 N N . ASP A 1 112 ? 4.962 -2.765 -23.479 1.00 79.56 112 ASP A N 1
ATOM 876 C CA . ASP A 1 112 ? 3.573 -2.853 -23.949 1.00 79.56 112 ASP A CA 1
ATOM 877 C C . ASP A 1 112 ? 2.670 -3.734 -23.076 1.00 79.56 112 ASP A C 1
ATOM 879 O O . ASP A 1 112 ? 1.452 -3.735 -23.263 1.00 79.56 112 ASP A O 1
ATOM 883 N N . SER A 1 113 ? 3.231 -4.464 -22.108 1.00 83.12 113 SER A N 1
ATOM 884 C CA . SER A 1 113 ? 2.440 -5.226 -21.145 1.00 83.12 113 SER A CA 1
ATOM 885 C C . SER A 1 113 ? 2.076 -4.345 -19.956 1.00 83.12 113 SER A C 1
ATOM 887 O O . SER A 1 113 ? 2.874 -3.538 -19.480 1.00 83.12 113 SER A O 1
ATOM 889 N N . SER A 1 114 ? 0.845 -4.478 -19.472 1.00 85.38 114 SER A N 1
ATOM 890 C CA . SER A 1 114 ? 0.398 -3.796 -18.264 1.00 85.38 114 SER A CA 1
ATOM 891 C C . SER A 1 114 ? -0.391 -4.747 -17.390 1.00 85.38 114 SER A C 1
ATOM 893 O O . SER A 1 114 ? -1.156 -5.579 -17.877 1.00 85.38 114 SER A O 1
ATOM 895 N N . GLN A 1 115 ? -0.172 -4.616 -16.091 1.00 88.19 115 GLN A N 1
ATOM 896 C CA . GLN A 1 115 ? -0.830 -5.383 -15.056 1.00 88.19 115 GLN A CA 1
ATOM 897 C C . GLN A 1 115 ? -1.266 -4.427 -13.959 1.00 88.19 115 GLN A C 1
ATOM 899 O O . GLN A 1 115 ? -0.594 -3.430 -13.688 1.00 88.19 115 GLN A O 1
ATOM 904 N N . ALA A 1 116 ? -2.391 -4.735 -13.328 1.00 89.12 116 ALA A N 1
ATOM 905 C CA . ALA A 1 116 ? -2.897 -3.959 -12.217 1.00 89.12 116 ALA A CA 1
ATOM 906 C C . ALA A 1 116 ? -3.462 -4.879 -11.143 1.00 89.12 116 ALA A C 1
ATOM 908 O O . ALA A 1 116 ? -4.082 -5.899 -11.444 1.00 89.12 116 ALA A O 1
ATOM 909 N N . ILE A 1 117 ? -3.271 -4.471 -9.898 1.00 89.81 117 ILE A N 1
ATOM 910 C CA . ILE A 1 117 ? -3.897 -5.058 -8.723 1.00 89.81 117 ILE A CA 1
ATOM 911 C C . ILE A 1 117 ? -4.596 -3.982 -7.929 1.00 89.81 117 ILE A C 1
ATOM 913 O O . ILE A 1 117 ? -4.216 -2.808 -7.938 1.00 89.81 117 ILE A O 1
ATOM 917 N N . GLN A 1 118 ? -5.609 -4.429 -7.205 1.00 89.94 118 GLN A N 1
ATOM 918 C CA . GLN A 1 118 ? -6.289 -3.608 -6.233 1.00 89.94 118 GLN A CA 1
ATOM 919 C C . GLN A 1 118 ? -5.943 -4.116 -4.844 1.00 89.94 118 GLN A C 1
ATOM 921 O O . GLN A 1 118 ? -5.943 -5.325 -4.604 1.00 89.94 118 GLN A O 1
ATOM 926 N N . ILE A 1 119 ? -5.671 -3.187 -3.939 1.00 88.56 119 ILE A N 1
ATOM 927 C CA . ILE A 1 119 ? -5.504 -3.484 -2.524 1.00 88.56 119 ILE A CA 1
ATOM 928 C C . ILE A 1 119 ? -6.460 -2.670 -1.689 1.00 88.56 119 ILE A C 1
ATOM 930 O O . ILE A 1 119 ? -6.854 -1.560 -2.048 1.00 88.56 119 ILE A O 1
ATOM 934 N N . PHE A 1 120 ? -6.792 -3.239 -0.547 1.00 85.56 120 PHE A N 1
ATOM 935 C CA . PHE A 1 120 ? -7.542 -2.580 0.492 1.00 85.56 120 PHE A CA 1
ATOM 936 C C . PHE A 1 120 ? -6.676 -2.596 1.743 1.00 85.56 120 PHE A C 1
ATOM 938 O O . PHE A 1 120 ? -6.209 -3.656 2.154 1.00 85.56 120 PHE A O 1
ATOM 945 N N . LEU A 1 121 ? -6.397 -1.416 2.291 1.00 85.00 121 LEU A N 1
ATOM 946 C CA . LEU A 1 121 ? -5.644 -1.303 3.533 1.00 85.00 121 LEU A CA 1
ATOM 947 C C . LEU A 1 121 ? -6.647 -1.333 4.678 1.00 85.00 121 LEU A C 1
ATOM 949 O O . LEU A 1 121 ? -7.341 -0.345 4.936 1.00 85.00 121 LEU A O 1
ATOM 953 N N . GLU A 1 122 ? -6.760 -2.492 5.320 1.00 79.12 122 GLU A N 1
ATOM 954 C CA . GLU A 1 122 ? -7.643 -2.633 6.468 1.00 79.12 122 GLU A CA 1
ATOM 955 C C . GLU A 1 122 ? -7.096 -1.831 7.657 1.00 79.12 122 GLU A C 1
ATOM 957 O O . GLU A 1 122 ? -5.890 -1.834 7.913 1.00 79.12 122 GLU A O 1
ATOM 962 N N . PRO A 1 123 ? -7.949 -1.113 8.400 1.00 76.12 123 PRO A N 1
ATOM 963 C CA . PRO A 1 123 ? -7.547 -0.584 9.690 1.00 76.12 123 PRO A CA 1
ATOM 964 C C . PRO A 1 123 ? -7.368 -1.726 10.695 1.00 76.12 123 PRO A C 1
ATOM 966 O O . PRO A 1 123 ? -8.132 -2.690 10.689 1.00 76.12 123 PRO A O 1
ATOM 969 N N . CYS A 1 124 ? -6.419 -1.584 11.617 1.00 73.88 124 CYS A N 1
ATOM 970 C CA . CYS A 1 124 ? -6.301 -2.522 12.724 1.00 73.88 124 CYS A CA 1
ATOM 971 C C . CYS A 1 124 ? -7.574 -2.505 13.593 1.00 73.88 124 CYS A C 1
ATOM 973 O O . CYS A 1 124 ? -8.166 -1.456 13.855 1.00 73.88 124 CYS A O 1
ATOM 975 N N . LEU A 1 125 ? -7.998 -3.682 14.055 1.00 67.44 125 LEU A N 1
ATOM 976 C CA . LEU A 1 125 ? -9.170 -3.845 14.930 1.00 67.44 125 LEU A CA 1
ATOM 977 C C . LEU A 1 125 ? -8.786 -4.107 16.398 1.00 67.44 125 LEU A C 1
ATOM 979 O O . LEU A 1 125 ? -9.652 -4.311 17.247 1.00 67.44 125 LEU A O 1
ATOM 983 N N . SER A 1 126 ? -7.490 -4.113 16.711 1.00 64.12 126 SER A N 1
ATOM 984 C CA . SER A 1 126 ? -6.942 -4.306 18.057 1.00 64.12 126 SER A CA 1
ATOM 985 C C . SER A 1 126 ? -6.690 -2.978 18.772 1.00 64.12 126 SER A C 1
ATOM 987 O O . SER A 1 126 ? -6.588 -1.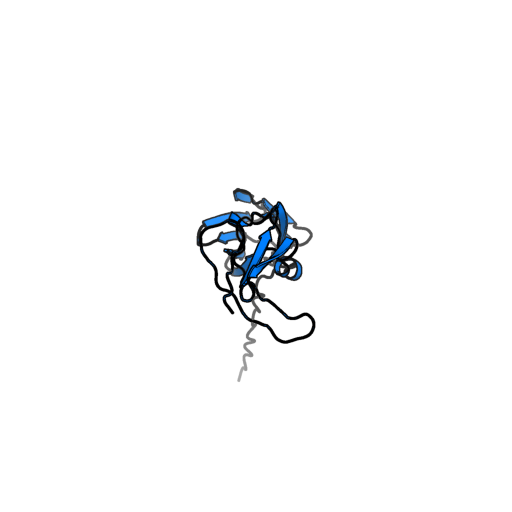948 18.124 1.00 64.12 126 SER A O 1
ATOM 989 N N . GLY A 1 127 ? -6.537 -2.997 20.101 1.00 62.53 127 GLY A N 1
ATOM 990 C CA . GLY A 1 127 ? -6.161 -1.805 20.884 1.00 62.53 127 GLY A CA 1
ATOM 991 C C . GLY A 1 127 ? -7.333 -0.930 21.338 1.00 62.53 127 GLY A C 1
ATOM 992 O O . GLY A 1 127 ? -7.126 0.078 22.012 1.00 62.53 127 GLY A O 1
ATOM 993 N N . PHE A 1 128 ? -8.567 -1.327 21.019 1.00 68.19 128 PHE A N 1
ATOM 994 C CA . PHE A 1 128 ? -9.765 -0.674 21.533 1.00 68.19 128 PHE A CA 1
ATOM 995 C C . PHE A 1 128 ? -9.944 -0.974 23.024 1.00 68.19 128 PHE A C 1
ATOM 997 O O . PHE A 1 128 ? -9.986 -2.131 23.443 1.00 68.19 128 PHE A O 1
ATOM 1004 N N . VAL A 1 129 ? -10.093 0.080 23.820 1.00 68.81 129 VAL A N 1
ATOM 1005 C CA . VAL A 1 129 ? -10.566 -0.001 25.200 1.00 68.81 129 VAL A CA 1
ATOM 1006 C C . VAL A 1 129 ? -12.082 0.096 25.160 1.00 68.81 129 VAL A C 1
ATOM 1008 O O . VAL A 1 129 ? -12.633 1.086 24.677 1.00 68.81 129 VAL A O 1
ATOM 1011 N N . VAL A 1 130 ? -12.751 -0.946 25.647 1.00 71.75 130 VAL A N 1
ATOM 1012 C CA . VAL A 1 130 ? -14.212 -1.030 25.666 1.00 71.75 130 VAL A CA 1
ATOM 1013 C C . VAL A 1 130 ? -14.690 -0.938 27.104 1.00 71.75 130 VAL A C 1
ATOM 1015 O O . VAL A 1 130 ? -14.384 -1.807 27.920 1.00 71.75 130 VAL A O 1
ATOM 1018 N N . ASN A 1 131 ? -15.472 0.094 27.398 1.00 71.50 131 ASN A N 1
ATOM 1019 C CA . ASN A 1 131 ? -16.180 0.238 28.659 1.00 71.50 131 ASN A CA 1
ATOM 1020 C C . ASN A 1 131 ? -17.669 0.038 28.405 1.00 71.50 131 ASN A C 1
ATOM 1022 O O . ASN A 1 131 ? -18.266 0.743 27.598 1.00 71.50 131 ASN A O 1
ATOM 1026 N N . ALA A 1 132 ? -18.273 -0.918 29.101 1.00 73.75 132 ALA A N 1
ATOM 1027 C CA . ALA A 1 132 ? -19.711 -1.131 29.058 1.00 73.75 132 ALA A CA 1
ATOM 1028 C C . ALA A 1 132 ? -20.313 -0.756 30.411 1.00 73.75 132 ALA A C 1
ATOM 1030 O O . ALA A 1 132 ? -19.863 -1.232 31.454 1.00 73.75 132 ALA A O 1
ATOM 1031 N N . THR A 1 133 ? -21.337 0.088 30.395 1.00 77.56 133 THR A N 1
ATOM 1032 C CA . THR A 1 133 ? -22.107 0.452 31.583 1.00 77.56 133 THR A CA 1
ATOM 1033 C C . THR A 1 133 ? -23.580 0.157 31.353 1.00 77.56 133 THR A C 1
ATOM 1035 O O . THR A 1 133 ? -24.095 0.281 30.242 1.00 77.56 133 THR A O 1
ATOM 1038 N N . LEU A 1 134 ? -24.272 -0.269 32.408 1.00 73.88 134 LEU A N 1
ATOM 1039 C CA . LEU A 1 134 ? -25.725 -0.378 32.382 1.00 73.88 134 LEU A CA 1
ATOM 1040 C C . LEU A 1 134 ? -26.304 1.031 32.490 1.00 73.88 134 LEU A C 1
ATOM 1042 O O . LEU A 1 134 ? -26.040 1.735 33.464 1.00 73.88 134 LEU A O 1
ATOM 1046 N N . PHE A 1 135 ? -27.084 1.438 31.493 1.00 69.44 135 PHE A N 1
ATOM 1047 C CA . PHE A 1 135 ? -27.855 2.676 31.561 1.00 69.44 135 PHE A CA 1
ATOM 1048 C C . PHE A 1 135 ? -29.162 2.454 32.333 1.00 69.44 135 PHE A C 1
ATOM 1050 O O . PHE A 1 135 ? -29.581 3.317 33.100 1.00 69.44 135 PHE A O 1
ATOM 1057 N N . ASN A 1 136 ? -29.783 1.280 32.160 1.00 69.06 136 ASN A N 1
ATOM 1058 C CA . ASN A 1 136 ? -30.932 0.788 32.925 1.00 69.06 136 ASN A CA 1
ATOM 1059 C C . ASN A 1 136 ? -31.033 -0.756 32.799 1.00 69.06 136 ASN A C 1
ATOM 1061 O O . ASN A 1 136 ? -30.110 -1.396 32.294 1.00 69.06 136 ASN A O 1
ATOM 1065 N N . GLU A 1 137 ? -32.140 -1.356 33.253 1.00 65.88 137 GLU A N 1
ATOM 1066 C CA . GLU A 1 137 ? -32.375 -2.812 33.179 1.00 65.88 137 GLU A CA 1
ATOM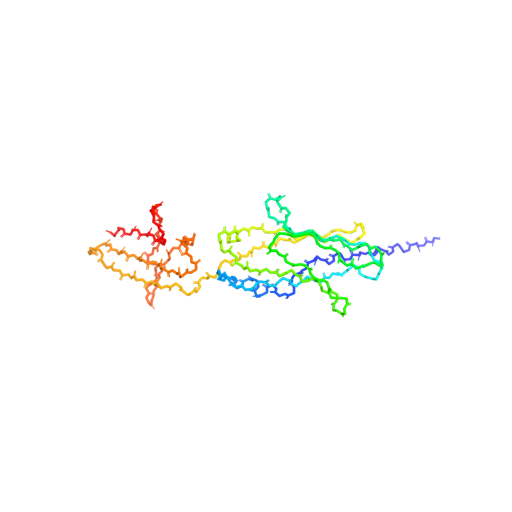 1067 C C . GLU A 1 137 ? -32.417 -3.366 31.742 1.00 65.88 137 GLU A C 1
ATOM 1069 O O . GLU A 1 137 ? -32.120 -4.540 31.530 1.00 65.88 137 GLU A O 1
ATOM 1074 N N . SER A 1 138 ? -32.752 -2.527 30.760 1.00 67.31 138 SER A N 1
ATOM 1075 C CA . SER A 1 138 ? -32.937 -2.877 29.351 1.00 67.31 138 SER A CA 1
ATOM 1076 C C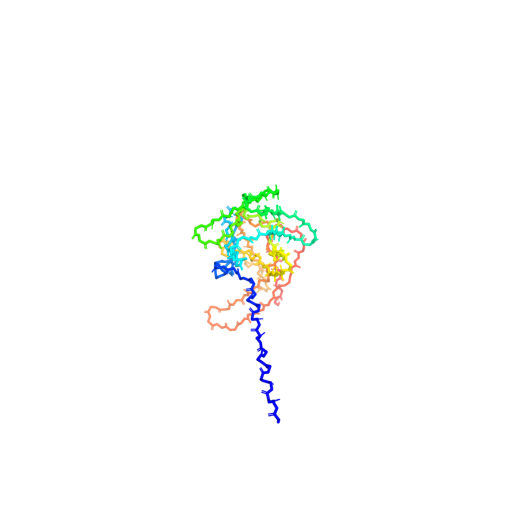 . SER A 1 138 ? -32.024 -2.091 28.400 1.00 67.31 138 SER A C 1
ATOM 1078 O O . SER A 1 138 ? -32.274 -2.033 27.198 1.00 67.31 138 SER A O 1
ATOM 1080 N N . SER A 1 139 ? -30.934 -1.495 28.883 1.00 61.03 139 SER A N 1
ATOM 1081 C CA . SER A 1 139 ? -30.030 -0.716 28.040 1.00 61.03 139 SER A CA 1
ATOM 1082 C C . SER A 1 139 ? -28.611 -0.728 28.572 1.00 61.03 139 SER A C 1
ATOM 1084 O O . SER A 1 139 ? -28.351 -0.449 29.745 1.00 61.03 139 SER A O 1
ATOM 1086 N N . ILE A 1 140 ? -27.676 -0.966 27.660 1.00 66.50 140 ILE A N 1
ATOM 1087 C CA . ILE A 1 140 ? -26.242 -0.823 27.889 1.00 66.50 140 ILE A CA 1
ATOM 1088 C C . ILE A 1 140 ? -25.705 0.334 27.050 1.00 66.50 140 ILE A C 1
ATOM 1090 O O . ILE A 1 140 ? -26.100 0.519 25.899 1.00 66.50 140 ILE A O 1
ATOM 1094 N N . ILE A 1 141 ? -24.797 1.103 27.636 1.00 69.12 141 ILE A N 1
ATOM 1095 C CA . ILE A 1 141 ? -23.936 2.037 26.919 1.00 69.12 141 ILE A CA 1
ATOM 1096 C C . ILE A 1 141 ? -22.589 1.353 26.774 1.00 69.12 141 ILE A C 1
ATOM 1098 O O . ILE A 1 141 ? -21.995 0.922 27.762 1.00 69.12 141 ILE A O 1
ATOM 1102 N N . VAL A 1 142 ? -22.130 1.241 25.534 1.00 69.56 142 VAL A N 1
ATOM 1103 C CA . VAL A 1 142 ? -20.810 0.714 25.204 1.00 69.56 142 VAL A CA 1
ATOM 1104 C C . VAL A 1 142 ? -20.000 1.861 24.628 1.00 69.56 142 VAL A C 1
ATOM 1106 O O . VAL A 1 142 ? -20.321 2.353 23.551 1.00 69.56 142 VAL A O 1
ATOM 1109 N N . ASP A 1 143 ? -18.963 2.264 25.349 1.00 69.31 143 ASP A N 1
ATOM 1110 C CA . ASP A 1 143 ? -17.982 3.243 24.909 1.00 69.31 143 ASP A CA 1
ATOM 1111 C C . ASP A 1 143 ? -16.731 2.508 24.432 1.00 69.31 143 ASP A C 1
ATOM 1113 O O . ASP A 1 143 ? -16.027 1.863 25.213 1.00 69.31 143 ASP A O 1
ATOM 1117 N N . CYS A 1 144 ? -16.443 2.620 23.137 1.00 66.50 144 CYS A N 1
ATOM 1118 C CA . CYS A 1 144 ? -15.219 2.100 22.539 1.00 66.50 144 CYS A CA 1
ATOM 1119 C C . CYS A 1 144 ? -14.276 3.261 22.229 1.00 66.50 144 CYS A C 1
ATOM 1121 O O . CYS A 1 144 ? -14.598 4.125 21.411 1.00 66.50 144 CYS A O 1
ATOM 1123 N N . GLN A 1 145 ? -13.098 3.253 22.845 1.00 68.12 145 GLN A N 1
ATOM 1124 C CA . GLN A 1 145 ? -12.060 4.257 22.639 1.00 68.12 145 GLN A CA 1
ATOM 1125 C C . GLN A 1 145 ? -10.807 3.615 22.060 1.00 68.12 145 GLN A C 1
ATOM 1127 O O . GLN A 1 145 ? -10.431 2.508 22.438 1.00 68.12 145 GLN A O 1
ATOM 1132 N N . HIS A 1 146 ? -10.123 4.330 21.175 1.00 68.12 146 HIS A N 1
ATOM 1133 C CA . HIS A 1 146 ? -8.788 3.961 20.731 1.00 68.12 146 HIS A CA 1
ATOM 1134 C C . HIS A 1 146 ? -7.988 5.241 20.487 1.00 68.12 146 HIS A C 1
ATOM 1136 O O . HIS A 1 146 ? -8.498 6.186 19.895 1.00 68.12 146 HIS A O 1
ATOM 1142 N N . SER A 1 147 ? -6.729 5.275 20.924 1.00 67.25 147 SER A N 1
ATOM 1143 C CA . SER A 1 147 ? -5.846 6.450 20.803 1.00 67.25 147 SER A CA 1
ATOM 1144 C C . SER A 1 147 ? -5.704 6.956 19.361 1.00 67.25 147 SER A C 1
ATOM 1146 O O . SER A 1 147 ? -5.680 8.155 19.113 1.00 67.25 147 SER A O 1
ATOM 1148 N N . SER A 1 148 ? -5.611 6.014 18.428 1.00 59.31 148 SER A N 1
ATOM 1149 C CA . SER A 1 148 ? -5.482 6.220 16.988 1.00 59.31 148 SER A CA 1
ATOM 1150 C C . SER A 1 148 ? -6.772 6.437 16.188 1.00 59.31 148 SER A C 1
ATOM 1152 O O . SER A 1 148 ? -6.654 6.842 15.037 1.00 59.31 148 SER A O 1
ATOM 1154 N N . PHE A 1 149 ? -7.962 6.157 16.738 1.00 58.78 149 PHE A N 1
ATOM 1155 C CA . PHE A 1 149 ? -9.223 6.214 15.982 1.00 58.78 149 PHE A CA 1
ATOM 1156 C C . PHE A 1 149 ? -10.168 7.245 16.585 1.00 58.78 149 PHE A C 1
ATOM 1158 O O . PHE A 1 149 ? -10.639 7.086 17.710 1.00 58.78 149 PHE A O 1
ATOM 1165 N N . ASN A 1 150 ? -10.535 8.258 15.801 1.00 52.78 150 ASN A N 1
ATOM 1166 C CA . ASN A 1 150 ? -11.596 9.186 16.205 1.00 52.78 150 ASN A CA 1
ATOM 1167 C C . ASN A 1 150 ? -12.996 8.597 15.954 1.00 52.78 150 ASN A C 1
ATOM 1169 O O . ASN A 1 150 ? -13.950 8.949 16.647 1.00 52.78 150 ASN A O 1
ATOM 1173 N N . TYR A 1 151 ? -13.132 7.685 14.981 1.00 51.25 151 TYR A N 1
ATOM 1174 C CA . TYR A 1 151 ? -14.404 7.063 14.612 1.00 51.25 151 TYR A CA 1
ATOM 1175 C C . TYR A 1 151 ? -14.174 5.647 14.080 1.00 51.25 151 TYR A C 1
ATOM 1177 O O . TYR A 1 151 ? -13.512 5.477 13.065 1.00 51.25 151 TYR A O 1
ATOM 1185 N N . SER A 1 152 ? -14.783 4.625 14.686 1.00 49.81 152 SER A N 1
ATOM 1186 C CA . SER A 1 152 ? -14.802 3.288 14.075 1.00 49.81 152 SER A CA 1
ATOM 1187 C C . SER A 1 152 ? -15.974 3.172 13.101 1.00 49.81 152 SER A C 1
ATOM 1189 O O . SER A 1 152 ? -17.093 3.604 13.397 1.00 49.81 152 SER A O 1
ATOM 1191 N N . ARG A 1 153 ? -15.735 2.617 11.906 1.00 52.00 153 ARG A N 1
ATOM 1192 C CA . ARG A 1 153 ? -16.782 2.283 10.919 1.00 52.00 153 ARG A CA 1
ATOM 1193 C C . ARG A 1 153 ? -17.339 0.871 11.086 1.00 52.00 153 ARG A C 1
ATOM 1195 O O . ARG A 1 153 ? -18.345 0.565 10.454 1.00 52.00 153 ARG A O 1
ATOM 1202 N N . SER A 1 154 ? -16.731 0.066 11.947 1.00 50.97 154 SER A N 1
ATOM 1203 C CA . SER A 1 154 ? -17.106 -1.325 12.167 1.00 50.97 154 SER A CA 1
ATOM 1204 C C . SER A 1 154 ? -18.424 -1.440 12.934 1.00 50.97 154 SER A C 1
ATOM 1206 O O . SER A 1 154 ? -18.753 -0.602 13.780 1.00 50.97 154 SER A O 1
ATOM 1208 N N . THR A 1 155 ? -19.179 -2.493 12.634 1.00 52.41 155 THR A N 1
ATOM 1209 C CA . THR A 1 155 ? -20.355 -2.892 13.412 1.00 52.41 155 THR A CA 1
ATOM 1210 C C . THR A 1 155 ? -19.898 -3.440 14.764 1.00 52.41 155 THR A C 1
ATOM 1212 O O . THR A 1 155 ? -18.904 -4.159 14.834 1.00 52.41 155 THR A O 1
ATOM 1215 N N . LEU A 1 156 ? -20.615 -3.110 15.840 1.00 59.66 156 LEU A N 1
ATOM 1216 C CA . LEU A 1 156 ? -20.389 -3.713 17.154 1.00 59.66 156 LEU A CA 1
ATOM 1217 C C . LEU A 1 156 ? -21.244 -4.979 17.280 1.00 59.66 156 LEU A C 1
ATOM 1219 O O . LEU A 1 156 ? -22.466 -4.918 17.128 1.00 59.66 156 LEU A O 1
ATOM 1223 N N . SER A 1 157 ? -20.598 -6.107 17.575 1.00 57.22 157 SER A N 1
ATOM 1224 C CA . SER A 1 157 ? -21.245 -7.383 17.899 1.00 57.22 157 SER A CA 1
ATOM 1225 C C . SER A 1 157 ? -21.089 -7.682 19.387 1.00 57.22 157 SER A C 1
ATOM 1227 O O . SER A 1 157 ? -19.973 -7.623 19.910 1.00 57.22 157 SER A O 1
ATOM 1229 N N . ILE A 1 158 ? -22.178 -8.046 20.064 1.00 58.28 158 ILE A N 1
ATOM 1230 C CA . ILE A 1 158 ? -22.142 -8.470 21.468 1.00 58.28 158 ILE A CA 1
ATOM 1231 C C . ILE A 1 158 ? -22.385 -9.972 21.529 1.00 58.28 158 ILE A C 1
ATOM 1233 O O . ILE A 1 158 ? -23.420 -10.472 21.084 1.00 58.28 158 ILE A O 1
ATOM 1237 N N . GLN A 1 159 ? -21.421 -10.689 22.099 1.00 56.25 159 GLN A N 1
ATOM 1238 C CA . GLN A 1 159 ? -21.486 -12.135 22.275 1.00 56.25 159 GLN A CA 1
ATOM 1239 C C . GLN A 1 159 ? -21.545 -12.475 23.758 1.00 56.25 159 GLN A C 1
ATOM 1241 O O . GLN A 1 159 ? -20.843 -11.884 24.584 1.00 56.25 159 GLN A O 1
ATOM 1246 N N . GLN A 1 160 ? -22.388 -13.444 24.101 1.00 53.16 160 GLN A N 1
ATOM 1247 C CA . GLN A 1 160 ? -22.373 -14.026 25.433 1.00 53.16 160 GLN A CA 1
ATOM 1248 C C . GLN A 1 160 ? -21.145 -14.935 25.555 1.00 53.16 160 GLN A C 1
ATOM 1250 O O . GLN A 1 160 ? -20.789 -15.632 24.609 1.00 53.16 160 GLN A O 1
ATOM 1255 N N . LYS A 1 161 ? -20.505 -14.946 26.730 1.00 48.16 161 LYS A N 1
ATOM 1256 C CA . LYS A 1 161 ? -19.218 -15.626 26.973 1.00 48.16 161 LYS A CA 1
ATOM 1257 C C . LYS A 1 161 ? -19.210 -17.127 26.613 1.00 48.16 161 LYS A C 1
ATOM 1259 O O . LYS A 1 161 ? -18.137 -17.681 26.413 1.00 48.16 161 LYS A O 1
ATOM 1264 N N . GLU A 1 162 ? -20.385 -17.755 26.517 1.00 50.00 162 GLU A N 1
ATOM 1265 C CA . GLU A 1 162 ? -20.586 -19.167 26.151 1.00 50.00 162 GLU A CA 1
ATOM 1266 C C . GLU A 1 162 ? -21.843 -19.381 25.269 1.00 50.00 162 GLU A C 1
ATOM 1268 O O . GLU A 1 162 ? -22.573 -20.354 25.451 1.00 50.00 162 GLU A O 1
ATOM 1273 N N . GLY A 1 163 ? -22.162 -18.474 24.335 1.00 48.62 163 GLY A N 1
ATOM 1274 C CA . GLY A 1 163 ? -23.414 -18.586 23.571 1.00 48.62 163 GLY A CA 1
ATOM 1275 C C . GLY A 1 163 ? -23.489 -17.802 22.261 1.00 48.62 163 GLY A C 1
ATOM 1276 O O . GLY A 1 163 ? -22.528 -17.170 21.831 1.00 48.62 163 GLY A O 1
ATOM 1277 N N . ASN A 1 164 ? -24.668 -17.875 21.634 1.00 43.41 164 ASN A N 1
ATOM 1278 C CA . ASN A 1 164 ? -24.998 -17.218 20.367 1.00 43.41 164 ASN A CA 1
ATOM 1279 C C . ASN A 1 164 ? -24.912 -15.683 20.462 1.00 43.41 164 ASN A C 1
ATOM 1281 O O . ASN A 1 164 ? -25.035 -15.092 21.537 1.00 43.41 164 ASN A O 1
ATOM 1285 N N . GLU A 1 165 ? -24.730 -15.042 19.309 1.00 44.28 165 GLU A N 1
ATOM 1286 C CA . GLU A 1 165 ? -24.714 -13.586 19.161 1.00 44.28 165 GLU A CA 1
ATOM 1287 C C . GLU A 1 165 ? -26.031 -12.974 19.681 1.00 44.28 165 GLU A C 1
ATOM 1289 O O . GLU A 1 165 ? -27.117 -13.392 19.276 1.00 44.28 165 GLU A O 1
ATOM 1294 N N . TYR A 1 166 ? -25.946 -12.016 20.614 1.00 47.81 166 TYR A N 1
ATOM 1295 C CA . TYR A 1 166 ? -27.119 -11.466 21.318 1.00 47.81 166 TYR A CA 1
ATOM 1296 C C . TYR A 1 166 ? -27.827 -10.358 20.516 1.00 47.81 166 TYR A C 1
ATOM 1298 O O . TYR A 1 166 ? -28.967 -10.006 20.813 1.00 47.81 166 TYR A O 1
ATOM 1306 N N . GLY A 1 167 ? -27.160 -9.813 19.494 1.00 47.44 167 GLY A N 1
ATOM 1307 C CA . GLY A 1 167 ? -27.697 -8.802 18.586 1.00 47.44 167 GLY A CA 1
ATOM 1308 C C . GLY A 1 167 ? -26.618 -7.899 17.979 1.00 47.44 167 GLY A C 1
ATOM 1309 O O . GLY A 1 167 ? -25.491 -7.823 18.472 1.00 47.44 167 GLY A O 1
ATOM 1310 N N . THR A 1 168 ? -26.984 -7.191 16.909 1.00 44.69 168 THR A N 1
ATOM 1311 C CA . THR A 1 168 ? -26.159 -6.178 16.225 1.00 44.69 168 THR A CA 1
ATOM 1312 C C . THR A 1 168 ? -26.770 -4.790 16.414 1.00 44.69 168 THR A C 1
ATOM 1314 O O . THR A 1 168 ? -27.930 -4.578 16.059 1.00 44.69 168 THR A O 1
ATOM 1317 N N . GLY A 1 169 ? -26.007 -3.835 16.953 1.00 49.28 169 GLY A N 1
ATOM 1318 C CA . GLY A 1 169 ? -26.458 -2.452 17.159 1.00 49.28 169 GLY A CA 1
ATOM 1319 C C . GLY A 1 169 ? -26.110 -1.519 15.990 1.00 49.28 169 GLY A C 1
ATOM 1320 O O . GLY A 1 169 ? -25.017 -1.598 15.432 1.00 49.28 169 GLY A O 1
ATOM 1321 N N . SER A 1 170 ? -27.022 -0.601 15.646 1.00 40.69 170 SER A N 1
ATOM 1322 C CA . SER A 1 170 ? -26.821 0.478 14.660 1.00 40.69 170 SER A CA 1
ATOM 1323 C C . SER A 1 170 ? -26.558 1.831 15.347 1.00 40.69 170 SER A C 1
ATOM 1325 O O . SER A 1 170 ? -27.088 2.103 16.422 1.00 40.69 170 SER A O 1
ATOM 1327 N N . LYS A 1 171 ? -25.731 2.675 14.714 1.00 47.69 171 LYS A N 1
ATOM 1328 C CA . LYS A 1 171 ? -25.156 3.928 15.249 1.00 47.69 171 LYS A CA 1
ATOM 1329 C C . LYS A 1 171 ? -26.155 5.073 15.463 1.00 47.69 171 LYS A C 1
ATOM 1331 O O . LYS A 1 171 ? -27.039 5.282 14.637 1.00 47.69 171 LYS A O 1
ATOM 1336 N N . ASN A 1 172 ? -25.866 5.925 16.458 1.00 37.16 172 ASN A N 1
ATOM 1337 C CA . ASN A 1 172 ? -26.258 7.344 16.470 1.00 37.16 172 ASN A CA 1
ATOM 1338 C C . ASN A 1 172 ? -25.058 8.238 16.084 1.00 37.16 172 ASN A C 1
ATOM 1340 O O . ASN A 1 172 ? -23.939 8.042 16.548 1.00 37.16 172 ASN A O 1
ATOM 1344 N N . TYR A 1 173 ? -25.289 9.210 15.200 1.00 36.56 173 TYR A N 1
ATOM 1345 C CA . TYR A 1 173 ? -24.284 9.840 14.325 1.00 36.56 173 TYR A CA 1
ATOM 1346 C C . TYR A 1 173 ? -23.520 11.064 14.887 1.00 36.56 173 TYR A C 1
ATOM 1348 O O . TYR A 1 173 ? -23.121 11.907 14.088 1.00 36.56 173 TYR A O 1
ATOM 1356 N N . HIS A 1 174 ? -23.350 11.263 16.201 1.00 32.31 174 HIS A N 1
ATOM 1357 C CA . HIS A 1 174 ? -22.942 12.594 16.720 1.00 32.31 174 HIS A CA 1
ATOM 1358 C C . HIS A 1 174 ? -21.755 12.670 17.706 1.00 32.31 174 HIS A C 1
ATOM 1360 O O . HIS A 1 174 ? -21.507 13.751 18.235 1.00 32.31 174 HIS A O 1
ATOM 1366 N N . THR A 1 175 ? -20.959 11.615 17.919 1.00 31.11 175 THR A N 1
ATOM 1367 C CA . THR A 1 175 ? -19.775 11.693 18.809 1.00 31.11 175 THR A CA 1
ATOM 1368 C C . THR A 1 175 ? -18.556 10.914 18.299 1.00 31.11 175 THR A C 1
ATOM 1370 O O . THR A 1 175 ? -18.723 9.964 17.528 1.00 31.11 175 THR A O 1
ATOM 1373 N N . PRO A 1 176 ? -17.330 11.295 18.721 1.00 31.52 176 PRO A N 1
ATOM 1374 C CA . PRO A 1 176 ? -16.127 10.491 18.517 1.00 31.52 176 PRO A CA 1
ATOM 1375 C C . PRO A 1 176 ? -16.253 9.185 19.311 1.00 31.52 176 PRO A C 1
ATOM 1377 O O . PRO A 1 176 ? -16.577 9.222 20.496 1.00 31.52 176 PRO A O 1
ATOM 1380 N N . GLY A 1 177 ? -16.003 8.046 18.668 1.00 33.66 177 GLY A N 1
ATOM 1381 C CA . GLY A 1 177 ? -16.137 6.714 19.278 1.00 33.66 177 GLY A CA 1
ATOM 1382 C C . GLY A 1 177 ? -17.575 6.170 19.296 1.00 33.66 177 GLY A C 1
ATOM 1383 O O . GLY A 1 177 ? -18.545 6.903 19.464 1.00 33.66 177 GLY A O 1
ATOM 1384 N N . CYS A 1 178 ? -17.723 4.870 19.028 1.00 37.50 178 CYS A N 1
ATOM 1385 C CA . CYS A 1 178 ? -19.000 4.213 18.735 1.00 37.50 178 CYS A CA 1
ATOM 1386 C C . CYS A 1 178 ? -20.070 4.399 19.825 1.00 37.50 178 CYS A C 1
ATOM 1388 O O . CYS A 1 178 ? -19.922 3.852 20.907 1.00 37.50 178 CYS A O 1
ATOM 1390 N N . LEU A 1 179 ? -21.197 5.042 19.491 1.00 34.66 179 LEU A N 1
ATOM 1391 C CA . LEU A 1 179 ? -22.446 4.943 20.253 1.00 34.66 179 LEU A CA 1
ATOM 1392 C C . LEU A 1 179 ? -23.381 3.921 19.594 1.00 34.66 179 LEU A C 1
ATOM 1394 O O . LEU A 1 179 ? -23.922 4.178 18.513 1.00 34.66 179 LEU A O 1
ATOM 1398 N N . SER A 1 180 ? -23.625 2.797 20.269 1.00 37.97 180 SER A N 1
ATOM 1399 C CA . SER A 1 180 ? -24.774 1.922 20.003 1.00 37.97 180 SER A CA 1
ATOM 1400 C C . SER A 1 180 ? -25.689 1.912 21.224 1.00 37.97 180 SER A C 1
ATOM 1402 O O . SER A 1 180 ? -25.287 1.445 22.288 1.00 37.97 180 SER A O 1
ATOM 1404 N N . LYS A 1 181 ? -26.916 2.421 21.072 1.00 34.09 181 LYS A N 1
ATOM 1405 C CA . LYS A 1 181 ? -27.985 2.249 22.059 1.00 34.09 181 LYS A CA 1
ATOM 1406 C C . LYS A 1 181 ? -28.750 0.981 21.689 1.00 34.09 181 LYS A C 1
ATOM 1408 O O . LYS A 1 181 ? -29.251 0.888 20.571 1.00 34.09 181 LYS A O 1
ATOM 1413 N N . ILE A 1 182 ? -28.805 0.019 22.601 1.00 40.94 182 ILE A N 1
ATOM 1414 C CA . ILE A 1 182 ? -29.616 -1.193 22.457 1.00 40.94 182 ILE A CA 1
ATOM 1415 C C . ILE A 1 182 ? -30.733 -1.082 23.487 1.00 40.94 182 ILE A C 1
ATOM 1417 O O . ILE A 1 182 ? -30.453 -1.043 24.683 1.00 40.94 182 ILE A O 1
ATOM 1421 N N . ASP A 1 183 ? -31.964 -0.960 23.003 1.00 30.17 183 ASP A N 1
ATOM 1422 C CA . ASP A 1 183 ? -33.175 -1.035 23.816 1.00 30.17 183 ASP A CA 1
ATOM 1423 C C . ASP A 1 183 ? -33.643 -2.505 23.799 1.00 30.17 183 ASP A C 1
ATOM 1425 O O . ASP A 1 183 ? -33.904 -3.037 22.717 1.00 30.17 183 ASP A O 1
ATOM 1429 N N . TYR A 1 184 ? -33.675 -3.167 24.964 1.00 39.06 184 TYR A N 1
ATOM 1430 C CA . TYR A 1 184 ? -34.276 -4.501 25.144 1.00 39.06 184 TYR A CA 1
ATOM 1431 C C . TYR A 1 184 ? -35.785 -4.408 25.403 1.00 39.06 184 TYR A C 1
ATOM 1433 O O . TYR A 1 184 ? -36.209 -3.478 26.133 1.00 39.06 184 TYR A O 1
#

Sequence (184 aa):
MKKFLVGVLFTQVTAISIMNKAIIDQGFCHNEHVKLELPVECGSNFTASLLYSTNGNIILQCQHPFHDSWTCGAENVTGKYNASTDIFEIDFIYNETLHGGQQYNISIRCNDSSQAIQIFLEPCLSGFVVNATLFNESSIIVDCQHSSFNYSRSTLSIQQKEGNEYGTGSKNYHTPGCLSKIDY

Radius of gyration: 23.72 Å; chains: 1; bounding box: 54×47×80 Å

Organism: Magallana gigas (NCBI:txid29159)